Protein AF-A0A9W9YQR2-F1 (afdb_monomer)

Solvent-accessible surface area (backbone atoms only — not comparable to full-atom values): 11572 Å² total; per-residue (Å²): 140,77,84,84,78,76,82,78,82,70,85,79,50,71,67,60,54,53,52,49,52,53,52,60,71,68,64,46,78,92,77,47,90,50,87,86,40,72,70,59,41,52,56,50,52,54,50,51,50,52,52,50,53,54,49,52,51,52,50,50,49,60,61,50,70,75,56,60,84,61,55,58,57,53,54,47,54,55,42,44,52,63,40,62,43,63,46,98,87,68,42,33,62,83,66,57,85,49,74,68,51,48,53,51,41,52,70,36,54,50,41,55,57,55,53,46,60,55,46,100,80,79,42,70,51,51,86,86,54,54,44,20,41,93,77,75,44,73,64,81,87,73,92,81,90,83,87,88,52,56,30,57,81,52,45,89,69,60,77,91,45,49,87,78,56,86,68,33,73,46,83,90,41,91,87,43,47,48,82,72,78,89,126

Foldseek 3Di:
DDDPPDPPPDPDDPVNVVVVVVVVLPDAPVNDPCVPDPVVVVVRVVSVVVVVVVVVVVVVCVVVVVDDPCVVVVVVVLCCQLFVDAFPVRDGNVRDDDPVVVVSSCVPSVVCQQFPQADPVRHGDDPVQTRAGVSPRHDDDDDDDDDWDFDFPLDDDPPVCCVPRVTDGDPDDPVRTDPDDDD

InterPro domains:
  IPR046791 Polycystin domain [PF20519] (93-179)
  IPR051223 Polycystin [PTHR10877] (37-179)

Radius of gyration: 35.37 Å; Cα contacts (8 Å, |Δi|>4): 112; chains: 1; bounding box: 62×66×113 Å

Sequence (183 aa):
MSELQARKNVPVGCWTRFKRIIRGLWRTRQTEDTDSDPETHVKTTLRELLIYLVFITILCILTFGMTNSTMYYYTKVMRDLFVETTMENRNTFKDITTMKEFWMYTNGPLADGLYWEQYYNDKNVSDEDLGFIYFENKILGRPRIRQLRVKNDSCDVHDDFKTVIKECYAPYSPTAEDKDPLA

pLDDT: mean 85.2, std 13.65, range [36.66, 96.31]

Nearest PDB structures (foldseek):
  5z1w-assembly1_B  TM=9.562E-01  e=4.093E-10  Mus musculus
  7d7f-assembly1_C  TM=9.446E-01  e=2.222E-09  Mus musculus
  5t4d-assembly1_A  TM=9.398E-01  e=1.321E-09  Homo sapiens
  6t9o-assembly1_A  TM=9.352E-01  e=3.419E-08  Homo sapiens
  6du8-assembly1_A  TM=9.300E-01  e=9.073E-08  Homo sapiens

Structure (mmCIF, N/CA/C/O backbone):
data_AF-A0A9W9YQR2-F1
#
_entry.id   AF-A0A9W9YQR2-F1
#
loop_
_atom_site.group_PDB
_atom_site.id
_atom_site.type_symbol
_atom_site.label_atom_id
_atom_site.label_alt_id
_atom_site.label_comp_id
_atom_site.label_asym_id
_atom_site.label_entity_id
_atom_site.label_seq_id
_atom_site.pdbx_PDB_ins_code
_atom_site.Cartn_x
_atom_site.Cartn_y
_atom_site.Cartn_z
_atom_site.occupancy
_atom_site.B_iso_or_equiv
_atom_site.auth_seq_id
_atom_site.auth_comp_id
_atom_site.auth_asym_id
_atom_site.auth_atom_id
_atom_site.pdbx_PDB_model_num
ATOM 1 N N . MET A 1 1 ? 16.980 -37.502 -81.329 1.00 36.66 1 MET A N 1
ATOM 2 C CA . MET A 1 1 ? 17.507 -37.759 -79.969 1.00 36.66 1 MET A CA 1
ATOM 3 C C . MET A 1 1 ? 18.606 -36.743 -79.736 1.00 36.66 1 MET A C 1
ATOM 5 O O . MET A 1 1 ? 19.550 -36.760 -80.500 1.00 36.66 1 MET A O 1
ATOM 9 N N . SER A 1 2 ? 18.539 -35.778 -78.835 1.00 38.88 2 SER A N 1
ATOM 10 C CA . SER A 1 2 ? 17.669 -35.515 -77.689 1.00 38.88 2 SER A CA 1
ATOM 11 C C . SER A 1 2 ? 17.706 -34.003 -77.439 1.00 38.88 2 SER A C 1
ATOM 13 O O . SER A 1 2 ? 18.729 -33.361 -77.662 1.00 38.88 2 SER A O 1
ATOM 15 N N . GLU A 1 3 ? 16.575 -33.449 -77.022 1.00 40.78 3 GLU A N 1
ATOM 16 C CA . GLU A 1 3 ? 16.322 -32.023 -76.823 1.00 40.78 3 GLU A CA 1
ATOM 17 C C . GLU A 1 3 ? 17.319 -31.359 -75.852 1.00 40.78 3 GLU A C 1
ATOM 19 O O . GLU A 1 3 ? 17.442 -31.770 -74.699 1.00 40.78 3 GLU A O 1
ATOM 24 N N . LEU A 1 4 ? 17.981 -30.275 -76.280 1.00 48.69 4 LEU A N 1
ATOM 25 C CA . LEU A 1 4 ? 18.581 -29.304 -75.360 1.00 48.69 4 LEU A CA 1
ATOM 26 C C . LEU A 1 4 ? 17.454 -28.406 -74.829 1.00 48.69 4 LEU A C 1
ATOM 28 O O . LEU A 1 4 ? 17.100 -27.391 -75.429 1.00 48.69 4 LEU A O 1
ATOM 32 N N . GLN A 1 5 ? 16.854 -28.794 -73.705 1.00 42.88 5 GLN A N 1
ATOM 33 C CA . GLN A 1 5 ? 15.907 -27.943 -72.988 1.00 42.88 5 GLN A CA 1
ATOM 34 C C . GLN A 1 5 ? 16.634 -26.712 -72.430 1.00 42.88 5 GLN A C 1
ATOM 36 O O . GLN A 1 5 ? 17.350 -26.776 -71.429 1.00 42.88 5 GLN A O 1
ATOM 41 N N . ALA A 1 6 ? 16.425 -25.566 -73.077 1.00 45.00 6 ALA A N 1
ATOM 42 C CA . ALA A 1 6 ? 16.786 -24.262 -72.545 1.00 45.00 6 ALA A CA 1
ATOM 43 C C . ALA A 1 6 ? 16.074 -24.049 -71.198 1.00 45.00 6 ALA A C 1
ATOM 45 O O . ALA A 1 6 ? 14.845 -23.952 -71.134 1.00 45.00 6 ALA A O 1
ATOM 46 N N . ARG A 1 7 ? 16.838 -23.973 -70.100 1.00 46.84 7 ARG A N 1
ATOM 47 C CA . ARG A 1 7 ? 16.296 -23.609 -68.785 1.00 46.84 7 ARG A CA 1
ATOM 48 C C . ARG A 1 7 ? 15.748 -22.185 -68.851 1.00 46.84 7 ARG A C 1
ATOM 50 O O . ARG A 1 7 ? 16.492 -21.208 -68.852 1.00 46.84 7 ARG A O 1
ATOM 57 N N . LYS A 1 8 ? 14.423 -22.078 -68.903 1.00 41.84 8 LYS A N 1
ATOM 58 C CA . LYS A 1 8 ? 13.678 -20.823 -68.810 1.00 41.84 8 LYS A CA 1
ATOM 59 C C . LYS A 1 8 ? 13.933 -20.213 -67.425 1.00 41.84 8 LYS A C 1
ATOM 61 O O . LYS A 1 8 ? 13.456 -20.734 -66.419 1.00 41.84 8 LYS A O 1
ATOM 66 N N . ASN A 1 9 ? 14.695 -19.122 -67.362 1.00 60.31 9 ASN A N 1
ATOM 67 C CA . ASN A 1 9 ? 14.854 -18.336 -66.140 1.00 60.31 9 ASN A CA 1
ATOM 68 C C . ASN A 1 9 ? 13.538 -17.597 -65.858 1.00 60.31 9 ASN A C 1
ATOM 70 O O . ASN A 1 9 ? 13.276 -16.535 -66.417 1.00 60.31 9 ASN A O 1
ATOM 74 N N . VAL A 1 10 ? 12.678 -18.195 -65.032 1.00 61.22 10 VAL A N 1
ATOM 75 C CA . VAL A 1 10 ? 11.434 -17.567 -64.566 1.00 61.22 10 VAL 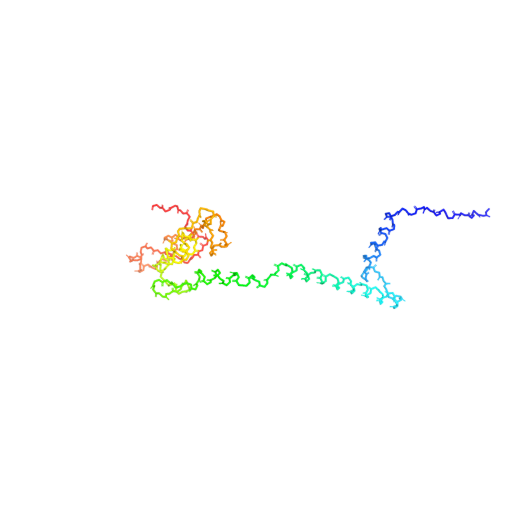A CA 1
ATOM 76 C C . VAL A 1 10 ? 11.800 -16.349 -63.705 1.00 61.22 10 VAL A C 1
ATOM 78 O O . VAL A 1 10 ? 12.635 -16.491 -62.806 1.00 61.22 10 VAL A O 1
ATOM 81 N N . PRO A 1 11 ? 11.212 -15.158 -63.937 1.00 58.38 11 PRO A N 1
ATOM 82 C CA . PRO A 1 11 ? 11.498 -13.986 -63.121 1.00 58.38 11 PRO A CA 1
ATOM 83 C C . PRO A 1 11 ? 11.049 -14.250 -61.680 1.00 58.38 11 PRO A C 1
ATOM 85 O O . PRO A 1 11 ? 9.862 -14.357 -61.374 1.00 58.38 11 PRO A O 1
ATOM 88 N N . VAL A 1 12 ? 12.018 -14.394 -60.779 1.00 61.38 12 VAL A N 1
ATOM 89 C CA . VAL A 1 12 ? 11.775 -14.556 -59.343 1.00 61.38 12 VAL A CA 1
ATOM 90 C C . VAL A 1 12 ? 11.223 -13.247 -58.784 1.00 61.38 12 VAL A C 1
ATOM 92 O O . VAL A 1 12 ? 11.951 -12.267 -58.639 1.00 61.38 12 VAL A O 1
ATOM 95 N N . GLY A 1 13 ? 9.925 -13.226 -58.472 1.00 69.31 13 GLY A N 1
ATOM 96 C CA . GLY A 1 13 ? 9.262 -12.065 -57.876 1.00 69.31 13 GLY A CA 1
ATOM 97 C C . GLY A 1 13 ? 9.892 -11.659 -56.539 1.00 69.31 13 GLY A C 1
ATOM 98 O O . GLY A 1 13 ? 10.367 -12.512 -55.784 1.00 69.31 13 GLY A O 1
ATOM 99 N N . CYS A 1 14 ? 9.866 -10.362 -56.218 1.00 73.12 14 CYS A N 1
ATOM 100 C CA . CYS A 1 14 ? 10.477 -9.764 -55.019 1.00 73.12 14 CYS A CA 1
ATOM 101 C C . CYS A 1 14 ? 10.140 -10.520 -53.712 1.00 73.12 14 CYS A C 1
ATOM 103 O O . CYS A 1 14 ? 11.013 -10.777 -52.882 1.00 73.12 14 CYS A O 1
ATOM 105 N N . TRP A 1 15 ? 8.902 -11.014 -53.592 1.00 71.81 15 TRP A N 1
ATOM 106 C CA . TRP A 1 15 ? 8.437 -11.818 -52.456 1.00 71.81 15 TRP A CA 1
ATOM 107 C C . TRP A 1 15 ? 9.228 -13.127 -52.273 1.00 71.81 15 TRP A C 1
ATOM 109 O O . TRP A 1 15 ? 9.528 -13.540 -51.152 1.00 71.81 15 TRP A O 1
ATOM 119 N N . THR A 1 16 ? 9.616 -13.789 -53.365 1.00 73.75 16 THR A N 1
ATOM 120 C CA . THR A 1 16 ? 10.402 -15.033 -53.301 1.00 73.75 16 THR A CA 1
ATOM 121 C C . THR A 1 16 ? 11.844 -14.786 -52.853 1.00 73.75 16 THR A C 1
ATOM 123 O O . THR A 1 16 ? 12.395 -15.608 -52.118 1.00 73.75 16 THR A O 1
ATOM 126 N N . ARG A 1 17 ? 12.430 -13.627 -53.196 1.00 68.94 17 ARG A N 1
ATOM 127 C CA . ARG A 1 17 ? 13.729 -13.180 -52.659 1.00 68.94 17 ARG A CA 1
ATOM 128 C C . ARG A 1 17 ? 13.643 -12.886 -51.164 1.00 68.94 17 ARG A C 1
ATOM 130 O O . ARG A 1 17 ? 14.459 -13.403 -50.409 1.00 68.94 17 ARG A O 1
ATOM 137 N N . PHE A 1 18 ? 12.627 -12.145 -50.729 1.00 71.88 18 PHE A N 1
ATOM 138 C CA . PHE A 1 18 ? 12.422 -11.829 -49.314 1.00 71.88 18 PHE A CA 1
ATOM 139 C C . PHE A 1 18 ? 12.205 -13.092 -48.459 1.00 71.88 18 PHE A C 1
ATOM 141 O O . PHE A 1 18 ? 12.865 -13.274 -47.438 1.00 71.88 18 PHE A O 1
ATOM 148 N N . LYS A 1 19 ? 11.383 -14.043 -48.932 1.00 72.75 19 LYS A N 1
ATOM 149 C CA . LYS A 1 19 ? 11.203 -15.352 -48.274 1.00 72.75 19 LYS A CA 1
ATOM 150 C C . LYS A 1 19 ? 12.497 -16.168 -48.201 1.00 72.75 19 LYS A C 1
ATOM 152 O O . LYS A 1 19 ? 12.712 -16.845 -47.201 1.00 72.75 19 LYS A O 1
ATOM 157 N N . ARG A 1 20 ? 13.359 -16.122 -49.226 1.00 68.50 20 ARG A N 1
ATOM 158 C CA . ARG A 1 20 ? 14.675 -16.791 -49.190 1.00 68.50 20 ARG A CA 1
ATOM 159 C C . ARG A 1 20 ? 15.622 -16.150 -48.179 1.00 68.50 20 ARG A C 1
ATOM 161 O O . ARG A 1 20 ? 16.325 -16.884 -47.498 1.00 68.50 20 ARG A O 1
ATOM 168 N N . ILE A 1 21 ? 15.606 -14.825 -48.045 1.00 69.25 21 ILE A N 1
ATOM 169 C CA . ILE A 1 21 ? 16.423 -14.105 -47.057 1.00 69.25 21 ILE A CA 1
ATOM 170 C C . ILE A 1 21 ? 15.975 -14.458 -45.635 1.00 69.25 21 ILE A C 1
ATOM 172 O O . ILE A 1 21 ? 16.810 -14.836 -44.820 1.00 69.25 21 ILE A O 1
ATOM 176 N N . ILE A 1 22 ? 14.666 -14.434 -45.358 1.00 69.06 22 ILE A N 1
ATOM 177 C CA . ILE A 1 22 ? 14.117 -14.821 -44.047 1.00 69.06 22 ILE A CA 1
ATOM 178 C C . ILE A 1 22 ? 14.418 -16.287 -43.734 1.00 69.06 22 ILE A C 1
ATOM 180 O O . ILE A 1 22 ? 14.868 -16.596 -42.637 1.00 69.06 22 ILE A O 1
ATOM 184 N N . ARG A 1 23 ? 14.226 -17.192 -44.702 1.00 67.50 23 ARG A N 1
ATOM 185 C CA . ARG A 1 23 ? 14.513 -18.623 -44.520 1.00 67.50 23 ARG A CA 1
ATOM 186 C C . ARG A 1 23 ? 16.003 -18.889 -44.308 1.00 67.50 23 ARG A C 1
ATOM 188 O O . ARG A 1 23 ? 16.354 -19.747 -43.513 1.00 67.50 23 ARG A O 1
ATOM 195 N N . GLY A 1 24 ? 16.869 -18.137 -44.987 1.00 65.38 24 GLY A N 1
ATOM 196 C CA . GLY A 1 24 ? 18.308 -18.171 -44.757 1.00 65.38 24 GLY A CA 1
ATOM 197 C C . GLY A 1 24 ? 18.685 -17.621 -43.383 1.00 65.38 24 GLY A C 1
ATOM 198 O O . GLY A 1 24 ? 19.609 -18.144 -42.780 1.00 65.38 24 GLY A O 1
ATOM 199 N N . LEU A 1 25 ? 17.985 -16.596 -42.883 1.00 66.19 25 LEU A N 1
ATOM 200 C CA . LEU A 1 25 ? 18.161 -15.990 -41.551 1.00 66.19 25 LEU A CA 1
ATOM 201 C C . LEU A 1 25 ? 17.673 -16.860 -40.397 1.00 66.19 25 LEU A C 1
ATOM 203 O O . LEU A 1 25 ? 18.247 -16.789 -39.320 1.00 66.19 25 LEU A O 1
ATOM 207 N N . TRP A 1 26 ? 16.696 -17.722 -40.654 1.00 66.19 26 TRP A N 1
ATOM 208 C CA . TRP A 1 26 ? 16.156 -18.695 -39.704 1.00 66.19 26 TRP A CA 1
ATOM 209 C C . TRP A 1 26 ? 16.828 -20.077 -39.757 1.00 66.19 26 TRP A C 1
ATOM 211 O O . TRP A 1 26 ? 16.366 -21.007 -39.102 1.00 66.19 26 TRP A O 1
ATOM 221 N N . ARG A 1 27 ? 17.898 -20.242 -40.545 1.00 66.81 27 ARG A N 1
ATOM 222 C CA . ARG A 1 27 ? 18.635 -21.507 -40.642 1.00 66.81 27 ARG A CA 1
ATOM 223 C C . ARG A 1 27 ? 19.611 -21.609 -39.468 1.00 66.81 27 ARG A C 1
ATOM 225 O O . ARG A 1 27 ? 20.580 -20.855 -39.424 1.00 66.81 27 ARG A O 1
ATOM 232 N N . THR A 1 28 ? 19.312 -22.490 -38.517 1.00 66.75 28 THR A N 1
ATOM 233 C CA . THR A 1 28 ? 20.117 -22.719 -37.308 1.00 66.75 28 THR A CA 1
ATOM 234 C C . THR A 1 28 ? 21.014 -23.946 -37.453 1.00 66.75 28 THR A C 1
ATOM 236 O O . THR A 1 28 ? 20.725 -24.836 -38.257 1.00 66.75 28 THR A O 1
ATOM 239 N N . ARG A 1 29 ? 22.053 -24.047 -36.618 1.00 65.19 29 ARG A N 1
ATOM 240 C CA . ARG A 1 29 ? 22.944 -25.212 -36.488 1.00 65.19 29 ARG A CA 1
ATOM 241 C C . ARG A 1 29 ? 22.176 -26.512 -36.224 1.00 65.19 29 ARG A C 1
ATOM 243 O O . ARG A 1 29 ? 22.613 -27.572 -36.634 1.00 65.19 29 ARG A O 1
ATOM 250 N N . GLN A 1 30 ? 21.019 -26.440 -35.559 1.00 64.50 30 GLN A N 1
ATOM 251 C CA . GLN A 1 30 ? 20.162 -27.606 -35.286 1.00 64.50 30 GLN A CA 1
ATOM 252 C C . GLN A 1 30 ? 19.348 -28.078 -36.504 1.00 64.50 30 GLN A C 1
ATOM 254 O O . GLN A 1 30 ? 18.752 -29.149 -36.455 1.00 64.50 30 GLN A O 1
ATOM 259 N N . THR A 1 31 ? 19.294 -27.285 -37.578 1.00 65.00 31 THR A N 1
ATOM 260 C CA . THR A 1 31 ? 18.500 -27.579 -38.784 1.00 65.00 31 THR A CA 1
ATOM 261 C C . THR A 1 31 ? 19.379 -28.011 -39.971 1.00 65.00 31 THR A C 1
ATOM 263 O O . THR A 1 31 ? 18.851 -28.363 -41.025 1.00 65.00 31 THR A O 1
ATOM 266 N N . GLU A 1 32 ? 20.711 -27.966 -39.850 1.00 62.19 32 GLU A N 1
ATOM 267 C CA . GLU A 1 32 ? 21.655 -28.272 -40.934 1.00 62.19 32 GLU A CA 1
ATOM 268 C C . GLU A 1 32 ? 22.846 -29.101 -40.420 1.00 62.19 32 GLU A C 1
ATOM 270 O O . GLU A 1 32 ? 23.526 -28.690 -39.483 1.00 62.19 32 GLU A O 1
ATOM 275 N N . ASP A 1 33 ? 23.108 -30.253 -41.052 1.00 60.94 33 ASP A N 1
ATOM 276 C CA . ASP A 1 33 ? 24.266 -31.114 -40.773 1.00 60.94 33 ASP A CA 1
ATOM 277 C C . ASP A 1 33 ? 25.562 -30.425 -41.237 1.00 60.94 33 ASP A C 1
ATOM 279 O O . ASP A 1 33 ? 26.049 -30.627 -42.346 1.00 60.94 33 ASP A O 1
ATOM 283 N N . THR A 1 34 ? 26.124 -29.560 -40.393 1.00 62.66 34 THR A N 1
ATOM 284 C CA . THR A 1 34 ? 27.377 -28.821 -40.660 1.00 62.66 34 THR A CA 1
ATOM 285 C C . THR A 1 34 ? 28.664 -29.638 -40.459 1.00 62.66 34 THR A C 1
ATOM 287 O O . THR A 1 34 ? 29.744 -29.056 -40.404 1.00 62.66 34 THR A O 1
ATOM 290 N N . ASP A 1 35 ? 28.579 -30.965 -40.343 1.00 62.16 35 ASP A N 1
ATOM 291 C CA . ASP A 1 35 ? 29.717 -31.836 -39.992 1.00 62.16 35 ASP A CA 1
ATOM 292 C C . ASP A 1 35 ? 30.731 -32.018 -41.145 1.00 62.16 35 ASP A C 1
ATOM 294 O O . ASP A 1 35 ? 31.853 -32.468 -40.932 1.00 62.16 35 ASP A O 1
ATOM 298 N N . SER A 1 36 ? 30.368 -31.629 -42.376 1.00 67.12 36 SER A N 1
ATOM 299 C CA . SER A 1 36 ? 31.224 -31.778 -43.562 1.00 67.12 36 SER A CA 1
ATOM 300 C C . SER A 1 36 ? 32.248 -30.654 -43.759 1.00 67.12 36 SER A C 1
ATOM 302 O O . SER A 1 36 ? 33.302 -30.915 -44.332 1.00 67.12 36 SER A O 1
ATOM 304 N N . ASP A 1 37 ? 31.969 -29.424 -43.295 1.00 76.88 37 ASP A N 1
ATOM 305 C CA . ASP A 1 37 ? 32.772 -28.232 -43.616 1.00 76.88 37 ASP A CA 1
ATOM 306 C C . ASP A 1 37 ? 32.983 -27.300 -42.398 1.00 76.88 37 ASP A C 1
ATOM 308 O O . ASP A 1 37 ? 32.048 -26.605 -41.971 1.00 76.88 37 ASP A O 1
ATOM 312 N N . PRO A 1 38 ? 34.219 -27.175 -41.868 1.00 79.12 38 PRO A N 1
ATOM 313 C CA . PRO A 1 38 ? 34.500 -26.372 -40.673 1.00 79.12 38 PRO A CA 1
ATOM 314 C C . PRO A 1 38 ? 34.222 -24.874 -40.876 1.00 79.12 38 PRO A C 1
ATOM 316 O O . PRO A 1 38 ? 33.798 -24.183 -39.948 1.00 79.12 38 PRO A O 1
ATOM 319 N N . GLU A 1 39 ? 34.395 -24.356 -42.095 1.00 80.25 39 GLU A N 1
ATOM 320 C CA . GLU A 1 39 ? 34.099 -22.954 -42.406 1.00 80.25 39 GLU A CA 1
ATOM 321 C C . GLU A 1 39 ? 32.605 -22.620 -42.286 1.00 80.25 39 GLU A C 1
ATOM 323 O O . GLU A 1 39 ? 32.239 -21.531 -41.829 1.00 80.25 39 GLU A O 1
ATOM 328 N N . THR A 1 40 ? 31.734 -23.548 -42.685 1.00 76.19 40 THR A N 1
ATOM 329 C CA . THR A 1 40 ? 30.275 -23.377 -42.639 1.00 76.19 40 THR A CA 1
ATOM 330 C C . THR A 1 40 ? 29.774 -23.430 -41.197 1.00 76.19 40 THR A C 1
ATOM 332 O O . THR A 1 40 ? 28.914 -22.630 -40.810 1.00 76.19 40 THR A O 1
ATOM 335 N N . HIS A 1 41 ? 30.374 -24.292 -40.371 1.00 78.94 41 HIS A N 1
ATOM 336 C CA . HIS A 1 41 ? 30.101 -24.366 -38.937 1.00 78.94 41 HIS A CA 1
ATOM 337 C C . HIS A 1 41 ? 30.464 -23.055 -38.211 1.00 78.94 41 HIS A C 1
ATOM 339 O O . HIS A 1 41 ? 29.648 -22.508 -37.459 1.00 78.94 41 HIS A O 1
ATOM 345 N N . VAL A 1 42 ? 31.653 -22.494 -38.478 1.00 83.44 42 VAL A N 1
ATOM 346 C CA . VAL A 1 42 ? 32.107 -21.231 -37.860 1.00 83.44 42 VAL A CA 1
ATOM 347 C C . VAL A 1 42 ? 31.224 -20.049 -38.277 1.00 83.44 42 VAL A C 1
ATOM 349 O O . VAL A 1 42 ? 30.788 -19.278 -37.420 1.00 83.44 42 VAL A O 1
ATOM 352 N N . LYS A 1 43 ? 30.894 -19.919 -39.571 1.00 80.62 43 LYS A N 1
ATOM 353 C CA . LYS A 1 43 ? 30.032 -18.832 -40.081 1.00 80.62 43 LYS A CA 1
ATOM 354 C C . LYS A 1 43 ? 28.614 -18.888 -39.498 1.00 80.62 43 LYS A C 1
ATOM 356 O O . LYS A 1 43 ? 28.053 -17.842 -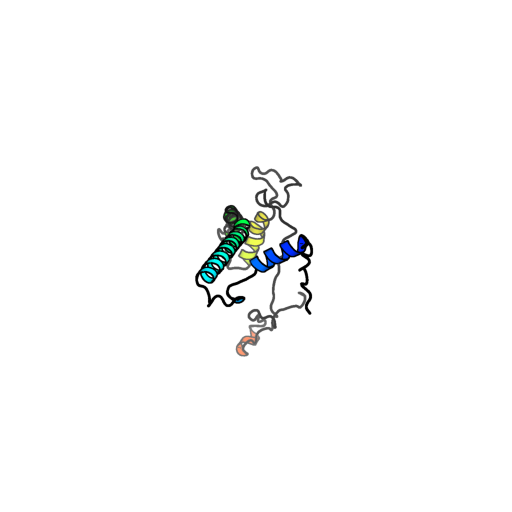39.170 1.00 80.62 43 LYS A O 1
ATOM 361 N N . THR A 1 44 ? 28.048 -20.085 -39.337 1.00 79.75 44 THR A N 1
ATOM 362 C CA . THR A 1 44 ? 26.703 -20.276 -38.762 1.00 79.75 44 THR A CA 1
ATOM 363 C C . THR A 1 44 ? 26.685 -19.954 -37.269 1.00 79.75 44 THR A C 1
ATOM 365 O O . THR A 1 44 ? 25.841 -19.178 -36.827 1.00 79.75 44 THR A O 1
ATOM 368 N N . THR A 1 45 ? 27.673 -20.440 -36.512 1.00 82.50 45 THR A N 1
ATOM 369 C CA . THR A 1 45 ? 27.789 -20.174 -35.066 1.00 82.50 45 THR A CA 1
ATOM 370 C C . THR A 1 45 ? 28.000 -18.684 -34.772 1.00 82.50 45 THR A C 1
ATOM 372 O O . THR A 1 45 ? 27.368 -18.128 -33.875 1.00 82.50 45 THR A O 1
ATOM 375 N N . LEU A 1 46 ? 28.836 -17.995 -35.561 1.00 84.31 46 LEU A N 1
ATOM 376 C CA . LEU A 1 46 ? 29.068 -16.552 -35.412 1.00 84.31 46 LEU A CA 1
ATOM 377 C C . LEU A 1 46 ? 27.802 -15.734 -35.707 1.00 84.31 46 LEU A C 1
ATOM 379 O O . LEU A 1 46 ? 27.520 -14.748 -35.027 1.00 84.31 46 LEU A O 1
ATOM 383 N N . ARG A 1 47 ? 27.002 -16.159 -36.688 1.00 82.00 47 ARG A N 1
ATOM 384 C CA . ARG A 1 47 ? 25.713 -15.532 -36.995 1.00 82.00 47 ARG A CA 1
ATOM 385 C C . ARG A 1 47 ? 24.689 -15.733 -35.879 1.00 82.00 47 ARG A C 1
ATOM 387 O O . ARG A 1 47 ? 23.997 -14.780 -35.530 1.00 82.00 47 ARG A O 1
ATOM 394 N N . GLU A 1 48 ? 24.589 -16.941 -35.330 1.00 84.56 48 GLU A N 1
ATOM 395 C CA . GLU A 1 48 ? 23.715 -17.225 -34.186 1.00 84.56 48 GLU A CA 1
ATOM 396 C C . GLU A 1 48 ? 24.116 -16.387 -32.970 1.00 84.56 48 GLU A C 1
ATOM 398 O O . GLU A 1 48 ? 23.255 -15.755 -32.361 1.00 84.56 48 GLU A O 1
ATOM 403 N N . LEU A 1 49 ? 25.417 -16.282 -32.676 1.00 88.19 49 LEU A N 1
ATOM 404 C CA . LEU A 1 49 ? 25.933 -15.431 -31.602 1.00 88.19 49 LEU A CA 1
ATOM 405 C C . LEU A 1 49 ? 25.496 -13.967 -31.769 1.00 88.19 49 LEU A C 1
ATOM 407 O O . LEU A 1 49 ? 25.038 -13.359 -30.806 1.00 88.19 49 LEU A O 1
ATOM 411 N N . LEU A 1 50 ? 25.577 -13.405 -32.980 1.00 90.31 50 LEU A N 1
ATOM 412 C CA . LEU A 1 50 ? 25.117 -12.036 -33.245 1.00 90.31 50 LEU A CA 1
ATOM 413 C C . LEU A 1 50 ? 23.611 -11.867 -33.002 1.00 90.31 50 LEU A C 1
ATOM 415 O O . LEU A 1 50 ? 23.198 -10.863 -32.425 1.00 90.31 50 LEU A O 1
ATOM 419 N N . ILE A 1 51 ? 22.791 -12.844 -33.399 1.00 88.88 51 ILE A N 1
ATOM 420 C CA . ILE A 1 51 ? 21.342 -12.820 -33.145 1.00 88.88 51 ILE A CA 1
ATOM 421 C C . ILE A 1 51 ? 21.064 -12.888 -31.638 1.00 88.88 51 ILE A C 1
ATOM 423 O O . ILE A 1 51 ? 20.235 -12.124 -31.147 1.00 88.88 51 ILE A O 1
ATOM 427 N N . TYR A 1 52 ? 21.781 -13.732 -30.890 1.00 91.56 52 TYR A N 1
ATOM 428 C CA . TYR A 1 52 ? 21.666 -13.794 -29.429 1.00 91.56 52 TYR A CA 1
ATOM 429 C C . TYR A 1 52 ? 22.103 -12.496 -28.748 1.00 91.56 52 TYR A C 1
ATOM 431 O O . TYR A 1 52 ? 21.429 -12.046 -27.825 1.00 91.56 52 TYR A O 1
ATOM 439 N N . LEU A 1 53 ? 23.177 -11.853 -29.212 1.00 94.69 53 LEU A N 1
ATOM 440 C CA . LEU A 1 53 ? 23.608 -10.556 -28.686 1.00 94.69 53 LEU A CA 1
ATOM 441 C C . LEU A 1 53 ? 22.544 -9.478 -28.917 1.00 94.69 53 LEU A C 1
ATOM 443 O O . LEU A 1 53 ? 22.204 -8.756 -27.985 1.00 94.69 53 LEU A O 1
ATOM 447 N N . VAL A 1 54 ? 21.970 -9.406 -30.122 1.00 95.25 54 VAL A N 1
ATOM 448 C CA . VAL A 1 54 ? 20.863 -8.481 -30.429 1.00 95.25 54 VAL A CA 1
ATOM 449 C C . VAL A 1 54 ? 19.620 -8.800 -29.594 1.00 95.25 54 VAL A C 1
ATOM 451 O O . VAL A 1 54 ? 18.935 -7.900 -29.120 1.00 95.25 54 VAL A O 1
ATOM 454 N N . PHE A 1 55 ? 19.322 -10.078 -29.374 1.00 95.25 55 PHE A N 1
ATOM 455 C CA . PHE A 1 55 ? 18.202 -10.483 -28.532 1.00 95.25 55 PHE A CA 1
ATOM 456 C C . PHE A 1 55 ? 18.397 -10.055 -27.071 1.00 95.25 55 PHE A C 1
ATOM 458 O O . PHE A 1 55 ? 17.483 -9.488 -26.474 1.00 95.25 55 PHE A O 1
ATOM 465 N N . ILE A 1 56 ? 19.592 -10.262 -26.510 1.00 96.12 56 ILE A N 1
ATOM 466 C CA . ILE A 1 56 ? 19.921 -9.835 -25.145 1.00 96.12 56 ILE A CA 1
ATOM 467 C C . ILE A 1 56 ? 19.848 -8.312 -25.026 1.00 96.12 56 ILE A C 1
ATOM 469 O O . ILE A 1 56 ? 19.275 -7.823 -24.058 1.00 96.12 56 ILE A O 1
ATOM 473 N N . THR A 1 57 ? 20.357 -7.545 -25.996 1.00 96.19 57 THR A N 1
ATOM 474 C CA . THR A 1 57 ? 20.268 -6.076 -25.931 1.00 96.19 57 THR A CA 1
ATOM 475 C C . THR A 1 57 ? 18.827 -5.585 -25.996 1.00 96.19 57 THR A C 1
ATOM 477 O O . THR A 1 57 ? 18.468 -4.693 -25.230 1.00 96.19 57 THR A O 1
ATOM 480 N N . ILE A 1 58 ? 17.976 -6.187 -26.834 1.00 96.31 58 ILE A N 1
ATOM 481 C CA . ILE A 1 58 ? 16.539 -5.876 -26.868 1.00 96.31 58 ILE A CA 1
ATOM 482 C C . ILE A 1 58 ? 15.891 -6.197 -25.519 1.00 96.31 58 ILE A C 1
ATOM 484 O O . ILE A 1 58 ? 15.164 -5.361 -24.988 1.00 96.31 58 ILE A O 1
ATOM 488 N N . LEU A 1 59 ? 16.177 -7.366 -24.936 1.00 95.38 59 LEU A N 1
ATOM 489 C CA . LEU A 1 59 ? 15.669 -7.718 -23.610 1.00 95.38 59 LEU A CA 1
ATOM 490 C C . LEU A 1 59 ? 16.128 -6.719 -22.546 1.00 95.38 59 LEU A C 1
ATOM 492 O O . LEU A 1 59 ? 15.295 -6.257 -21.774 1.00 95.38 59 LEU A O 1
ATOM 496 N N . CYS A 1 60 ? 17.406 -6.336 -22.537 1.00 94.88 60 CYS A N 1
ATOM 497 C CA . CYS A 1 60 ? 17.935 -5.317 -21.633 1.00 94.88 60 CYS A CA 1
ATOM 498 C C . CYS A 1 60 ? 17.219 -3.972 -21.809 1.00 94.88 60 CYS A C 1
ATOM 500 O O 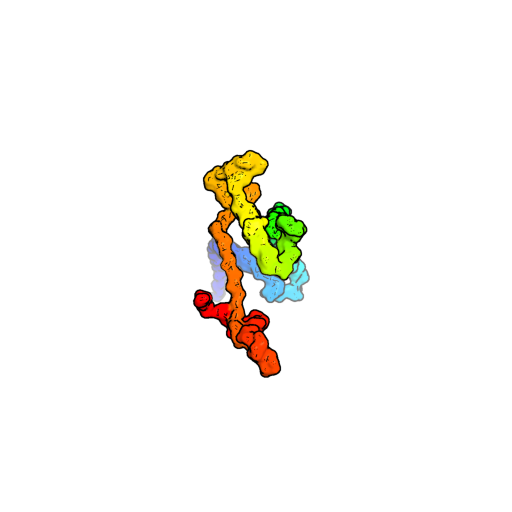. CYS A 1 60 ? 16.869 -3.337 -20.822 1.00 94.88 60 CYS A O 1
ATOM 502 N N . ILE A 1 61 ? 16.972 -3.529 -23.044 1.00 95.38 61 ILE A N 1
ATOM 503 C CA . ILE A 1 61 ? 16.255 -2.272 -23.300 1.00 95.38 61 ILE A CA 1
ATOM 504 C C . ILE A 1 61 ? 14.812 -2.359 -22.792 1.00 95.38 61 ILE A C 1
ATOM 506 O O . ILE A 1 61 ? 14.327 -1.407 -22.190 1.00 95.38 61 ILE A O 1
ATOM 510 N N . LEU A 1 62 ? 14.128 -3.487 -22.997 1.00 94.81 62 LEU A N 1
ATOM 511 C CA . LEU A 1 62 ? 12.751 -3.669 -22.533 1.00 94.81 62 LEU A CA 1
ATOM 512 C C . LEU A 1 62 ? 12.657 -3.723 -21.004 1.00 94.81 62 LEU A C 1
ATOM 514 O O . LEU A 1 62 ? 11.752 -3.119 -20.431 1.00 94.81 62 LEU A O 1
ATOM 518 N N . THR A 1 63 ? 13.580 -4.417 -20.336 1.00 92.94 63 THR A N 1
ATOM 519 C CA . THR A 1 63 ? 13.578 -4.512 -18.87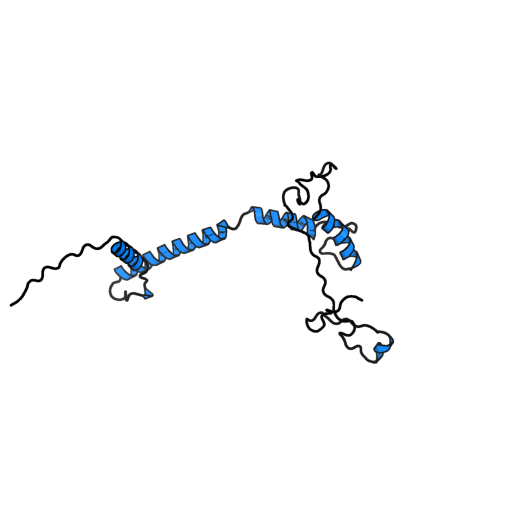1 1.00 92.94 63 THR A CA 1
ATOM 520 C C . THR A 1 63 ? 13.993 -3.197 -18.223 1.00 92.94 63 THR A C 1
ATOM 522 O O . THR A 1 63 ? 13.287 -2.720 -17.337 1.00 92.94 63 THR A O 1
ATOM 525 N N . PHE A 1 64 ? 15.081 -2.570 -18.682 1.00 91.75 64 PHE A N 1
ATOM 526 C CA . PHE A 1 64 ? 15.560 -1.310 -18.111 1.00 91.75 64 PHE A CA 1
ATOM 527 C C . PHE A 1 64 ? 14.734 -0.095 -18.540 1.00 91.75 64 PHE A C 1
ATOM 529 O O . PHE A 1 64 ? 14.619 0.850 -17.768 1.00 91.75 64 PHE A O 1
ATOM 536 N N . GLY A 1 65 ? 14.114 -0.112 -19.722 1.00 91.19 65 GLY A N 1
ATOM 537 C CA . GLY A 1 65 ? 13.266 0.985 -20.202 1.00 91.19 65 GLY A CA 1
ATOM 538 C C . GLY A 1 65 ? 12.001 1.190 -19.365 1.00 91.19 65 GLY A C 1
ATOM 539 O O . GLY A 1 65 ? 11.490 2.302 -19.286 1.00 91.19 65 GLY A O 1
ATOM 540 N N . MET A 1 66 ? 11.523 0.136 -18.700 1.00 88.12 66 MET A N 1
ATOM 541 C CA . MET A 1 66 ? 10.377 0.195 -17.786 1.00 88.12 66 MET A CA 1
ATOM 542 C C . MET A 1 66 ? 10.760 0.672 -16.375 1.00 88.12 66 MET A C 1
ATOM 544 O O . MET A 1 66 ? 9.886 1.041 -15.591 1.00 88.12 66 MET A O 1
ATOM 548 N N . THR A 1 67 ? 12.048 0.657 -16.023 1.00 90.19 67 THR A N 1
ATOM 549 C CA . THR A 1 67 ? 12.535 1.016 -14.686 1.00 90.19 67 THR A CA 1
ATOM 550 C C . THR A 1 67 ? 13.146 2.412 -14.687 1.00 90.19 67 THR A C 1
ATOM 552 O O . THR A 1 67 ? 14.044 2.697 -15.471 1.00 90.19 67 THR A O 1
ATOM 555 N N . ASN A 1 68 ? 12.708 3.275 -13.772 1.00 89.19 68 ASN A N 1
ATOM 556 C CA . ASN A 1 68 ? 13.285 4.606 -13.580 1.00 89.19 68 ASN A CA 1
ATOM 557 C C . ASN A 1 68 ? 13.941 4.702 -12.194 1.00 89.19 68 ASN A C 1
ATOM 559 O O . ASN A 1 68 ? 13.436 4.131 -11.226 1.00 89.19 68 ASN A O 1
ATOM 563 N N . SER A 1 69 ? 15.033 5.457 -12.071 1.00 88.81 69 SER A N 1
ATOM 564 C CA . SER A 1 69 ? 15.725 5.697 -10.797 1.00 88.81 69 SER A CA 1
ATOM 565 C C . SER A 1 69 ? 14.857 6.446 -9.776 1.00 88.81 69 SER A C 1
ATOM 567 O O . SER A 1 69 ? 15.025 6.264 -8.571 1.00 88.81 69 SER A O 1
ATOM 569 N N . THR A 1 70 ? 13.884 7.241 -10.231 1.00 91.12 70 THR A N 1
ATOM 570 C CA . THR A 1 70 ? 12.951 7.982 -9.363 1.00 91.12 70 THR A CA 1
ATOM 571 C C . THR A 1 70 ? 11.902 7.094 -8.690 1.00 91.12 70 THR A C 1
ATOM 573 O O . THR A 1 70 ? 11.338 7.485 -7.667 1.00 91.12 70 THR A O 1
ATOM 576 N N . MET A 1 71 ? 11.671 5.879 -9.201 1.00 92.06 71 MET A N 1
ATOM 577 C CA . MET A 1 71 ? 10.660 4.956 -8.672 1.00 92.06 71 MET A CA 1
ATOM 578 C C . MET A 1 71 ? 10.943 4.570 -7.213 1.00 92.06 71 MET A C 1
ATOM 580 O O . MET A 1 71 ? 10.019 4.472 -6.408 1.00 92.06 71 MET A O 1
ATOM 584 N N . TYR A 1 72 ? 12.220 4.429 -6.843 1.00 94.50 72 TYR A N 1
ATOM 585 C CA . TYR A 1 72 ? 12.611 4.176 -5.456 1.00 94.50 72 TYR A CA 1
ATOM 586 C C . TYR A 1 72 ? 12.160 5.311 -4.528 1.00 94.50 72 TYR A C 1
ATOM 588 O O . TYR A 1 72 ? 11.491 5.060 -3.527 1.00 94.50 72 TYR A O 1
ATOM 596 N N . TYR A 1 73 ? 12.462 6.562 -4.886 1.00 95.25 73 TYR A N 1
ATOM 597 C CA . TYR A 1 73 ? 12.096 7.727 -4.080 1.00 95.25 73 TYR A CA 1
ATOM 598 C C . TYR A 1 73 ? 10.584 7.885 -3.958 1.00 95.25 73 TYR A C 1
ATOM 600 O O . TYR A 1 73 ? 10.098 8.176 -2.869 1.00 95.25 73 TYR A O 1
ATOM 608 N N . TYR A 1 74 ? 9.844 7.604 -5.032 1.00 94.00 74 TYR A N 1
ATOM 609 C CA . TYR A 1 74 ? 8.386 7.599 -5.002 1.00 94.00 74 TYR A CA 1
ATOM 610 C C . TYR A 1 74 ? 7.836 6.618 -3.955 1.00 94.00 74 TYR A C 1
ATOM 612 O O . TYR A 1 74 ? 7.067 7.001 -3.074 1.00 94.00 74 TYR A O 1
ATOM 620 N N . THR A 1 75 ? 8.289 5.359 -3.989 1.00 95.06 75 THR A N 1
ATOM 621 C CA . THR A 1 75 ? 7.859 4.352 -3.002 1.00 95.06 75 THR A CA 1
ATOM 622 C C . THR A 1 75 ? 8.312 4.688 -1.584 1.00 95.06 75 THR A C 1
ATOM 624 O O . THR A 1 75 ? 7.578 4.422 -0.634 1.00 95.06 75 THR A O 1
ATOM 627 N N . LYS A 1 76 ? 9.490 5.306 -1.431 1.00 96.25 76 LYS A N 1
ATOM 628 C CA . LYS A 1 76 ? 10.011 5.742 -0.137 1.00 96.25 76 LYS A CA 1
ATOM 629 C C . LYS A 1 76 ? 9.135 6.830 0.478 1.00 96.25 76 LYS A C 1
ATOM 631 O O . LYS A 1 76 ? 8.714 6.668 1.611 1.00 96.25 76 LYS A O 1
ATOM 636 N N . VAL A 1 77 ? 8.815 7.886 -0.266 1.00 95.31 77 VAL A N 1
ATOM 637 C CA . VAL A 1 77 ? 7.978 8.991 0.230 1.00 95.31 77 VAL A CA 1
ATOM 638 C C . VAL A 1 77 ? 6.584 8.492 0.625 1.00 95.31 77 VAL A C 1
ATOM 640 O O . VAL A 1 77 ? 6.085 8.841 1.690 1.00 95.31 77 VAL A O 1
ATOM 643 N N . MET A 1 78 ? 5.986 7.601 -0.172 1.00 94.88 78 MET A N 1
ATOM 644 C CA . MET A 1 78 ? 4.690 6.992 0.162 1.00 94.88 78 MET A CA 1
ATOM 645 C C . MET A 1 78 ? 4.764 6.091 1.400 1.00 94.88 78 MET A C 1
ATOM 647 O O . MET A 1 78 ? 3.855 6.090 2.229 1.00 94.88 78 MET A O 1
ATOM 651 N N . ARG A 1 79 ? 5.851 5.331 1.557 1.00 96.00 79 ARG A N 1
ATOM 652 C CA . ARG A 1 79 ? 6.090 4.529 2.759 1.00 96.00 79 ARG A CA 1
ATOM 653 C C . ARG A 1 79 ? 6.268 5.417 3.985 1.00 96.00 79 ARG A C 1
ATOM 655 O O . ARG A 1 79 ? 5.671 5.124 5.014 1.00 96.00 79 ARG A O 1
ATOM 662 N N . ASP A 1 80 ? 7.078 6.460 3.883 1.00 96.06 80 ASP A N 1
ATOM 663 C CA . ASP A 1 80 ? 7.365 7.356 4.999 1.00 96.06 80 ASP A CA 1
ATOM 664 C C . ASP A 1 80 ? 6.063 8.026 5.479 1.00 96.06 80 ASP A C 1
ATOM 666 O O . ASP A 1 80 ? 5.799 8.031 6.680 1.00 96.06 80 ASP A O 1
ATOM 670 N N . LEU A 1 81 ? 5.187 8.442 4.551 1.00 95.06 81 LEU A N 1
ATOM 671 C CA . LEU A 1 81 ? 3.876 9.029 4.854 1.00 95.06 81 LEU A CA 1
ATOM 672 C C . LEU A 1 81 ? 2.945 8.090 5.637 1.00 95.06 81 LEU A C 1
ATOM 674 O O . LEU A 1 81 ? 2.360 8.507 6.632 1.00 95.06 81 LEU A O 1
ATOM 678 N N . PHE A 1 82 ? 2.779 6.837 5.210 1.00 95.50 82 PHE A N 1
ATOM 679 C CA . PHE A 1 82 ? 1.778 5.945 5.817 1.00 95.50 82 PHE A CA 1
ATOM 680 C C . PHE A 1 82 ? 2.339 5.037 6.914 1.00 95.50 82 PHE A C 1
ATOM 682 O O . PHE A 1 82 ? 1.613 4.633 7.815 1.00 95.50 82 PHE A O 1
ATOM 689 N N . VAL A 1 83 ? 3.618 4.678 6.846 1.00 95.94 83 VAL A N 1
ATOM 690 C CA . VAL A 1 83 ? 4.203 3.655 7.724 1.00 95.94 83 VAL A CA 1
ATOM 691 C C . VAL A 1 83 ? 5.066 4.267 8.817 1.00 95.94 83 VAL A C 1
ATOM 693 O O . VAL A 1 83 ? 5.010 3.797 9.951 1.00 95.94 83 VAL A O 1
ATOM 696 N N . GLU A 1 84 ? 5.878 5.270 8.481 1.00 95.62 84 GLU A N 1
ATOM 697 C CA . GLU A 1 84 ? 6.865 5.842 9.407 1.00 95.62 84 GLU A CA 1
ATOM 698 C C . GLU A 1 84 ? 6.333 7.085 10.149 1.00 95.62 84 GLU A C 1
ATOM 700 O O . GLU A 1 84 ? 6.910 7.476 11.164 1.00 95.62 84 GLU A O 1
ATOM 705 N N . THR A 1 85 ? 5.228 7.689 9.693 1.00 93.69 85 THR A N 1
ATOM 706 C CA . THR A 1 85 ? 4.554 8.785 10.406 1.00 93.69 85 THR A CA 1
ATOM 707 C C . THR A 1 85 ? 4.164 8.372 11.821 1.00 93.69 85 THR A C 1
ATOM 709 O O . THR A 1 85 ? 3.506 7.353 12.047 1.00 93.69 85 THR A O 1
ATOM 712 N N . THR A 1 86 ? 4.558 9.197 12.787 1.00 92.56 86 THR A N 1
ATOM 713 C CA . THR A 1 86 ? 4.258 8.981 14.201 1.00 92.56 86 THR A CA 1
ATOM 714 C C . THR A 1 86 ? 2.839 9.419 14.537 1.00 92.56 86 THR A C 1
ATOM 716 O O . THR A 1 86 ? 2.431 10.525 14.184 1.00 92.56 86 THR A O 1
ATOM 719 N N . MET A 1 87 ? 2.119 8.591 15.286 1.00 90.44 87 MET A N 1
ATOM 720 C CA . MET A 1 87 ? 0.836 8.947 15.895 1.00 90.44 87 MET A CA 1
ATOM 721 C C . MET A 1 87 ? 1.039 9.753 17.194 1.00 90.44 87 MET A C 1
ATOM 723 O O . MET A 1 87 ? 2.163 9.916 17.673 1.00 90.44 87 MET A O 1
ATOM 727 N N . GLU A 1 88 ? -0.050 10.208 17.826 1.00 85.69 88 GLU A N 1
ATOM 728 C CA . GLU A 1 88 ? -0.006 11.009 19.068 1.00 85.69 88 GLU A CA 1
ATOM 729 C C . GLU A 1 88 ? 0.750 10.327 20.227 1.00 85.69 88 GLU A C 1
ATOM 731 O O . GLU A 1 88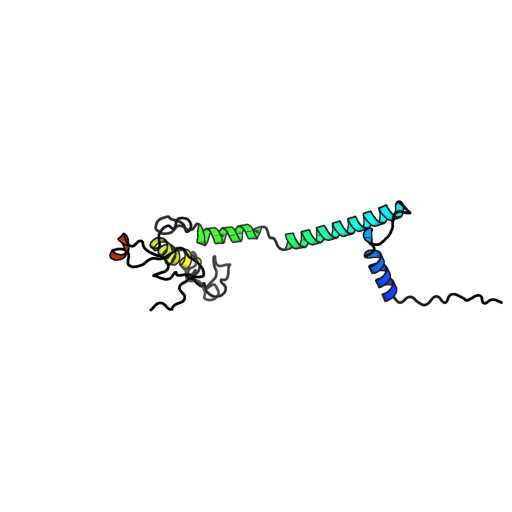 ? 1.378 10.989 21.052 1.00 85.69 88 GLU A O 1
ATOM 736 N N . ASN A 1 89 ? 0.741 8.992 20.282 1.00 86.88 89 ASN A N 1
ATOM 737 C CA . ASN A 1 89 ? 1.434 8.185 21.291 1.00 86.88 89 ASN A CA 1
ATOM 738 C C . ASN A 1 89 ? 2.919 7.945 20.957 1.00 86.88 89 ASN A C 1
ATOM 740 O O . ASN A 1 89 ? 3.581 7.211 21.685 1.00 86.88 89 ASN A O 1
ATOM 744 N N . ARG A 1 90 ? 3.442 8.569 19.890 1.00 87.75 90 ARG A N 1
ATOM 745 C CA . ARG A 1 90 ? 4.799 8.395 19.335 1.00 87.75 90 ARG A CA 1
ATOM 746 C C . ARG A 1 90 ? 5.087 7.018 18.731 1.00 87.75 90 ARG A C 1
ATOM 748 O O . ARG A 1 90 ? 6.232 6.758 18.369 1.00 87.75 90 ARG A O 1
ATOM 755 N N . ASN A 1 91 ? 4.072 6.173 18.579 1.00 91.19 91 ASN A N 1
ATOM 756 C CA . ASN A 1 91 ? 4.193 4.897 17.883 1.00 91.19 91 ASN A CA 1
ATOM 757 C C . ASN A 1 91 ? 3.974 5.101 16.378 1.00 91.19 91 ASN A C 1
ATOM 759 O O . ASN A 1 91 ? 3.264 6.021 15.958 1.00 91.19 91 ASN A O 1
ATOM 763 N N . THR A 1 92 ? 4.578 4.241 15.565 1.00 94.38 92 THR A N 1
ATOM 764 C CA . THR A 1 92 ? 4.362 4.202 14.111 1.00 94.38 92 THR A CA 1
ATOM 765 C C . THR A 1 92 ? 3.361 3.110 13.737 1.00 94.38 92 THR A C 1
ATOM 767 O O . THR A 1 92 ? 2.920 2.337 14.591 1.00 94.38 92 THR A O 1
ATOM 770 N N . PHE A 1 93 ? 3.009 2.993 12.453 1.00 95.25 93 PHE A N 1
ATOM 771 C CA . PHE A 1 93 ? 2.131 1.913 11.985 1.00 95.25 93 PHE A CA 1
ATOM 772 C C . PHE A 1 93 ? 2.676 0.515 12.329 1.00 95.25 93 PHE A C 1
ATOM 774 O O . PHE A 1 93 ? 1.909 -0.410 12.588 1.00 95.25 93 PHE A O 1
ATOM 781 N N . LYS A 1 94 ? 4.004 0.351 12.357 1.00 95.19 94 LYS A N 1
ATOM 782 C CA . LYS A 1 94 ? 4.645 -0.935 12.673 1.00 95.19 94 LYS A CA 1
ATOM 783 C C . LYS A 1 94 ? 4.535 -1.325 14.142 1.00 95.19 94 LYS A C 1
ATOM 785 O O . LYS A 1 94 ? 4.644 -2.505 14.456 1.00 95.19 94 LYS A O 1
ATOM 790 N N . ASP A 1 95 ? 4.338 -0.345 15.013 1.00 95.38 95 ASP A N 1
ATOM 791 C CA . ASP A 1 95 ? 4.35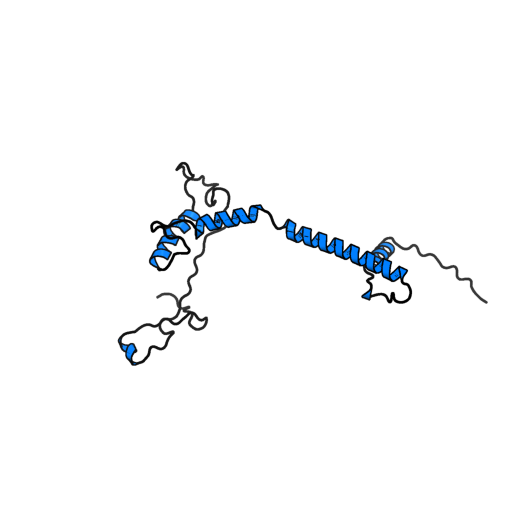3 -0.525 16.463 1.00 95.38 95 ASP A CA 1
ATOM 792 C C . ASP A 1 95 ? 2.937 -0.737 17.029 1.00 95.38 95 ASP A C 1
ATOM 794 O O . ASP A 1 95 ? 2.747 -0.738 18.243 1.00 95.38 95 ASP A O 1
ATOM 798 N N . ILE A 1 96 ? 1.926 -0.900 16.165 1.00 94.94 96 ILE A N 1
ATOM 799 C CA . ILE A 1 96 ? 0.540 -1.152 16.575 1.00 94.94 96 ILE A CA 1
ATOM 800 C C . ILE A 1 96 ? 0.438 -2.539 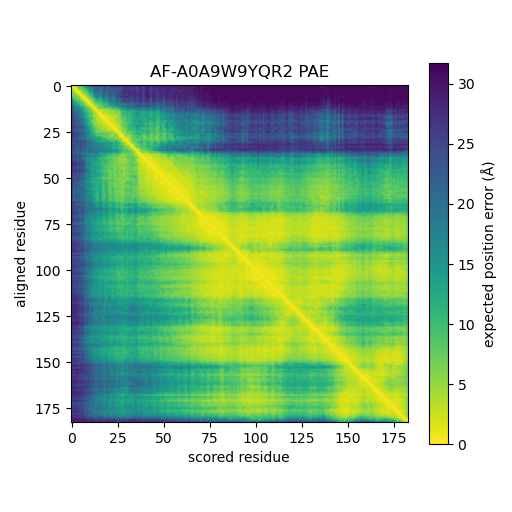17.208 1.00 94.94 96 ILE A C 1
ATOM 802 O O . ILE A 1 96 ? 0.693 -3.558 16.564 1.00 94.94 96 ILE A O 1
ATOM 806 N N . THR A 1 97 ? -0.018 -2.580 18.457 1.00 95.19 97 THR A N 1
ATOM 807 C CA . THR A 1 97 ? -0.204 -3.827 19.216 1.00 95.19 97 THR A CA 1
ATOM 808 C C . THR A 1 97 ? -1.646 -4.043 19.660 1.00 95.19 97 THR A C 1
ATOM 810 O O . THR A 1 97 ? -2.069 -5.182 19.855 1.00 95.19 97 THR A O 1
ATOM 813 N N . THR A 1 98 ? -2.427 -2.970 19.797 1.00 95.62 98 THR A N 1
ATOM 814 C CA . THR A 1 98 ? -3.808 -3.032 20.294 1.00 95.62 98 THR A CA 1
ATOM 815 C C . THR A 1 98 ? -4.830 -2.540 19.270 1.00 95.62 98 THR A C 1
ATOM 817 O O . THR A 1 98 ? -4.542 -1.718 18.403 1.00 95.62 98 THR A O 1
ATOM 820 N N . MET A 1 99 ? -6.084 -2.984 19.414 1.00 95.06 99 MET A N 1
ATOM 821 C CA . MET A 1 99 ? -7.195 -2.509 18.574 1.00 95.06 99 MET A CA 1
ATOM 822 C C . MET A 1 99 ? -7.425 -0.995 18.710 1.00 95.06 99 MET A C 1
ATOM 824 O O . MET A 1 99 ? -7.802 -0.328 17.752 1.00 95.06 99 MET A O 1
ATOM 828 N N . LYS A 1 100 ? -7.182 -0.431 19.900 1.00 94.94 100 LYS A N 1
ATOM 829 C CA . LYS A 1 100 ? -7.306 1.013 20.126 1.00 94.94 100 LYS A CA 1
ATOM 830 C C . LYS A 1 100 ? -6.281 1.794 19.299 1.00 94.94 100 LYS A C 1
ATOM 832 O O . LYS A 1 100 ? -6.638 2.794 18.687 1.00 94.94 100 LYS A O 1
ATOM 837 N N . GLU A 1 101 ? -5.038 1.322 19.260 1.00 94.50 101 GLU A N 1
ATOM 838 C CA . GLU A 1 101 ? -3.975 1.922 18.443 1.00 94.50 101 GLU A CA 1
ATOM 839 C C . GLU A 1 101 ? -4.272 1.807 16.947 1.00 94.50 101 GLU A C 1
ATOM 841 O O . GLU A 1 101 ? -4.015 2.750 16.206 1.00 94.50 101 GLU A O 1
ATOM 846 N N . PHE A 1 102 ? -4.889 0.706 16.503 1.00 94.69 102 PHE A N 1
ATOM 847 C CA . PHE A 1 102 ? -5.350 0.584 15.120 1.00 94.69 102 PHE A CA 1
ATOM 848 C C . PHE A 1 102 ? -6.344 1.695 14.747 1.00 94.69 102 PHE A C 1
ATOM 850 O O . PHE A 1 102 ? -6.146 2.377 13.746 1.00 94.69 102 PHE A O 1
ATOM 857 N N . TRP A 1 103 ? -7.372 1.930 15.569 1.00 94.62 103 TRP A N 1
ATOM 858 C CA . TRP A 1 103 ? -8.342 3.002 15.307 1.00 94.62 103 TRP A CA 1
ATOM 859 C C . TRP A 1 103 ? -7.728 4.403 15.384 1.00 94.62 103 TRP A C 1
ATOM 861 O O . TRP A 1 103 ? -8.119 5.303 14.640 1.00 94.62 103 TRP A O 1
ATOM 871 N N . MET A 1 104 ? -6.750 4.587 16.267 1.00 94.75 104 MET A N 1
ATOM 872 C CA . MET A 1 104 ? -5.983 5.825 16.375 1.00 94.75 104 MET A CA 1
ATOM 873 C C . MET A 1 104 ? -5.159 6.092 15.108 1.00 94.75 104 MET A C 1
ATOM 875 O O . MET A 1 104 ? -5.153 7.214 14.611 1.00 94.75 104 MET A O 1
ATOM 879 N N . TYR A 1 105 ? -4.540 5.062 14.527 1.00 95.31 105 TYR A N 1
ATOM 880 C CA . TYR A 1 105 ? -3.865 5.165 13.234 1.00 95.31 105 TYR A CA 1
ATOM 881 C C . TYR A 1 105 ? -4.832 5.507 12.095 1.00 95.31 105 TYR A C 1
ATOM 883 O O . TYR A 1 105 ? -4.555 6.402 11.294 1.00 95.31 105 TYR A O 1
ATOM 891 N N . THR A 1 106 ? -5.966 4.801 12.010 1.00 94.88 106 THR A N 1
ATOM 892 C CA . THR A 1 106 ? -6.911 4.983 10.898 1.00 94.88 106 THR A CA 1
ATOM 893 C C . THR A 1 106 ? -7.545 6.367 10.888 1.00 94.88 106 THR A C 1
ATOM 895 O O . THR A 1 106 ? -7.778 6.906 9.811 1.00 94.88 106 THR A O 1
ATOM 898 N N . ASN A 1 107 ? -7.827 6.924 12.070 1.00 94.19 107 ASN A N 1
ATOM 899 C CA . ASN A 1 107 ? -8.459 8.236 12.210 1.00 94.19 107 ASN A CA 1
ATOM 900 C C . ASN A 1 107 ? -7.462 9.401 12.214 1.00 94.19 107 ASN A C 1
ATOM 902 O O . ASN A 1 107 ? -7.894 10.530 12.035 1.00 94.19 107 ASN A O 1
ATOM 906 N N . GLY A 1 108 ? -6.173 9.140 12.445 1.00 93.94 108 GLY A N 1
ATOM 907 C CA . GLY A 1 108 ? -5.117 10.148 12.372 1.00 93.94 108 GLY A CA 1
ATOM 908 C C . GLY A 1 108 ? -4.300 9.984 11.089 1.00 93.94 108 GLY A C 1
ATOM 909 O O . GLY A 1 108 ? -4.818 10.273 10.009 1.00 93.94 108 GLY A O 1
ATOM 910 N N . PRO A 1 109 ? -3.063 9.444 11.154 1.00 94.88 109 PRO A N 1
ATOM 911 C CA . PRO A 1 109 ? -2.133 9.453 10.021 1.00 94.88 109 PRO A CA 1
ATOM 912 C C . PRO A 1 109 ? -2.674 8.897 8.701 1.00 94.88 109 PRO A C 1
ATOM 914 O O . PRO A 1 109 ? -2.301 9.386 7.638 1.00 94.88 109 PRO A O 1
ATOM 917 N N . LEU A 1 110 ? -3.539 7.878 8.732 1.00 94.81 110 LEU A N 1
ATOM 918 C CA . LEU A 1 110 ? -4.106 7.326 7.501 1.00 94.81 110 LEU A CA 1
ATOM 919 C C . LEU A 1 110 ? -5.103 8.288 6.840 1.00 94.81 110 LEU A C 1
ATOM 921 O O . LEU A 1 110 ? -5.072 8.444 5.620 1.00 94.81 110 LEU A O 1
ATOM 925 N N . ALA A 1 111 ? -5.997 8.891 7.627 1.00 93.75 111 ALA A N 1
ATOM 926 C CA . ALA A 1 111 ? -6.991 9.834 7.129 1.00 93.75 111 ALA A CA 1
ATOM 927 C C . ALA A 1 111 ? -6.312 11.119 6.644 1.00 93.75 111 ALA A C 1
ATOM 929 O O . ALA A 1 111 ? -6.515 11.508 5.493 1.00 93.75 111 ALA A O 1
ATOM 930 N N . ASP A 1 112 ? -5.428 11.682 7.470 1.00 92.31 112 ASP A N 1
ATOM 931 C CA . ASP A 1 112 ? -4.668 12.898 7.167 1.00 92.31 112 ASP A CA 1
ATOM 932 C C . ASP A 1 112 ? -3.722 12.689 5.974 1.00 92.31 112 ASP A C 1
ATOM 934 O O . ASP A 1 112 ? -3.549 13.564 5.130 1.00 92.31 112 ASP A O 1
ATOM 938 N N . GLY A 1 113 ? -3.136 11.493 5.851 1.00 92.69 113 GLY A N 1
ATOM 939 C CA . GLY A 1 113 ? -2.266 11.136 4.732 1.00 92.69 113 GLY A CA 1
ATOM 940 C C . GLY A 1 113 ? -3.006 10.973 3.401 1.00 92.69 113 GLY A C 1
ATOM 941 O O . GLY A 1 113 ? -2.412 11.215 2.349 1.00 92.69 113 GLY A O 1
ATOM 942 N N . LEU A 1 114 ? -4.284 10.577 3.422 1.00 93.19 114 LEU A N 1
ATOM 943 C CA . LEU A 1 114 ? -5.111 10.407 2.220 1.00 93.19 114 LEU A CA 1
ATOM 944 C C . LEU A 1 114 ? -5.820 11.699 1.801 1.00 93.19 114 LEU A C 1
ATOM 946 O O . LEU A 1 114 ? -5.935 11.963 0.605 1.00 93.19 114 LEU A O 1
ATOM 950 N N . TYR A 1 115 ? -6.312 12.494 2.748 1.00 91.12 115 TYR A N 1
ATOM 951 C CA . TYR A 1 115 ? -7.149 13.658 2.462 1.00 91.12 115 TYR A CA 1
ATOM 952 C C . TYR A 1 115 ? -6.462 14.948 2.906 1.00 91.12 115 TYR A C 1
ATOM 954 O O . TYR A 1 115 ? -6.584 15.388 4.043 1.00 91.12 115 TYR A O 1
ATOM 962 N N . TRP A 1 116 ? -5.744 15.566 1.969 1.00 90.50 116 TRP A N 1
ATOM 963 C CA . TRP A 1 116 ? -5.053 16.833 2.186 1.00 90.50 116 TRP A CA 1
ATOM 964 C C . TRP A 1 116 ? -6.003 17.986 1.849 1.00 90.50 116 TRP A C 1
ATOM 966 O O . TRP A 1 116 ? -6.267 18.257 0.679 1.00 90.50 116 TRP A O 1
ATOM 976 N N . GLU A 1 117 ? -6.543 18.643 2.874 1.00 88.44 117 GLU A N 1
ATOM 977 C CA . GLU A 1 117 ? -7.525 19.729 2.711 1.00 88.44 117 GLU A CA 1
ATOM 978 C C . GLU A 1 117 ? -6.894 21.128 2.742 1.00 88.44 117 GLU A C 1
ATOM 980 O O . GLU A 1 117 ? -7.492 22.096 2.268 1.00 88.44 117 GLU A O 1
ATOM 985 N N . GLN A 1 118 ? -5.675 21.244 3.276 1.00 89.12 118 GLN A N 1
ATOM 986 C CA . GLN A 1 118 ? -4.952 22.506 3.424 1.00 89.12 118 GLN A CA 1
ATOM 987 C C . GLN A 1 118 ? -3.537 22.402 2.847 1.00 89.12 118 GLN A C 1
ATOM 989 O O . GLN A 1 118 ? -2.863 21.376 2.961 1.00 89.12 118 GLN A O 1
ATOM 994 N N . TYR A 1 119 ? -3.079 23.483 2.221 1.00 87.94 119 TYR A N 1
ATOM 995 C CA . TYR A 1 119 ? -1.678 23.662 1.863 1.00 87.94 119 TYR A CA 1
ATOM 996 C C . TYR A 1 119 ? -0.830 23.918 3.118 1.00 87.94 119 TYR A C 1
ATOM 998 O O . TYR A 1 119 ? -1.333 24.205 4.200 1.00 87.94 119 TYR A O 1
ATOM 1006 N N . TYR A 1 120 ? 0.492 23.928 2.945 1.00 86.81 120 TYR A N 1
ATOM 1007 C CA . TYR A 1 120 ? 1.472 24.222 4.002 1.00 86.81 120 TYR A CA 1
ATOM 1008 C C . TYR A 1 120 ? 1.355 25.624 4.637 1.00 86.81 120 TYR A C 1
ATOM 1010 O O . TYR A 1 120 ? 2.073 25.926 5.585 1.00 86.81 120 TYR A O 1
ATOM 1018 N N . ASN A 1 121 ? 0.535 26.512 4.071 1.00 91.62 121 ASN A N 1
ATOM 1019 C CA . ASN A 1 121 ? 0.311 27.884 4.530 1.00 91.62 121 ASN A CA 1
ATOM 1020 C C . ASN A 1 121 ? -1.090 28.082 5.133 1.00 91.62 121 ASN A C 1
ATOM 1022 O O . ASN A 1 121 ? -1.599 29.205 5.108 1.00 91.62 121 ASN A O 1
ATOM 1026 N N . ASP A 1 122 ? -1.721 26.996 5.586 1.00 89.69 122 ASP A N 1
ATOM 1027 C CA . ASP A 1 122 ? -3.056 26.965 6.195 1.00 89.69 122 ASP A CA 1
ATOM 1028 C C . ASP A 1 122 ? -4.175 27.503 5.284 1.00 89.69 122 ASP A C 1
ATOM 1030 O O . ASP A 1 122 ? -5.268 27.851 5.736 1.00 89.69 122 ASP A O 1
ATOM 1034 N N . LYS A 1 123 ? -3.921 27.592 3.972 1.00 91.31 123 LYS A N 1
ATOM 1035 C CA . LYS A 1 123 ? -4.959 27.887 2.983 1.00 91.31 123 LYS A CA 1
ATOM 1036 C C . LYS A 1 123 ? -5.588 26.593 2.510 1.00 91.31 123 LYS A C 1
ATOM 1038 O O . LYS A 1 123 ? -4.880 25.637 2.213 1.00 91.31 123 LYS A O 1
ATOM 1043 N N . ASN A 1 124 ? -6.905 26.606 2.360 1.00 91.31 124 ASN A N 1
ATOM 1044 C CA . ASN A 1 124 ? -7.626 25.478 1.789 1.00 91.31 124 ASN A CA 1
ATOM 1045 C C . ASN A 1 124 ? -7.144 25.188 0.363 1.00 91.31 124 ASN A C 1
ATOM 1047 O O . ASN A 1 124 ? -6.872 26.111 -0.415 1.00 91.31 124 ASN A O 1
ATOM 1051 N N . VAL A 1 125 ? -7.054 23.901 0.046 1.00 89.62 125 VAL A N 1
ATOM 1052 C CA . VAL A 1 125 ? -6.724 23.397 -1.287 1.00 89.62 125 VAL A CA 1
ATOM 1053 C C . VAL A 1 125 ? -7.849 23.755 -2.261 1.00 89.62 125 VAL A C 1
ATOM 1055 O O . VAL A 1 125 ? -9.022 23.782 -1.886 1.00 89.62 125 VAL A O 1
ATOM 1058 N N . SER A 1 126 ? -7.490 24.098 -3.500 1.00 89.62 126 SER A N 1
ATOM 1059 C CA . SER A 1 126 ? -8.477 24.385 -4.546 1.00 89.62 126 SER A CA 1
ATOM 1060 C C . SER A 1 126 ? -9.251 23.120 -4.938 1.00 89.62 126 SER A C 1
ATOM 1062 O O . SER A 1 126 ? -8.728 22.015 -4.818 1.00 89.62 126 SER A O 1
ATOM 1064 N N . ASP A 1 127 ? -10.470 23.262 -5.470 1.00 85.81 127 ASP A N 1
ATOM 1065 C CA . ASP A 1 127 ? -11.272 22.102 -5.897 1.00 85.81 127 ASP A CA 1
ATOM 1066 C C . ASP A 1 127 ? -10.569 21.237 -6.965 1.00 85.81 127 ASP A C 1
ATOM 1068 O O . ASP A 1 127 ? -10.841 20.041 -7.082 1.00 85.81 127 ASP A O 1
ATOM 1072 N N . GLU A 1 128 ? -9.654 21.830 -7.737 1.00 84.69 128 GLU A N 1
ATOM 1073 C CA . GLU A 1 128 ? -8.871 21.150 -8.776 1.00 84.69 128 GLU A CA 1
ATOM 1074 C C . GLU A 1 128 ? -7.763 20.261 -8.192 1.00 84.69 128 GLU A C 1
ATOM 1076 O O . GLU A 1 128 ? -7.493 19.182 -8.729 1.00 84.69 128 GLU A O 1
ATOM 1081 N N . ASP A 1 129 ? -7.179 20.689 -7.071 1.00 84.06 129 ASP A N 1
ATOM 1082 C CA . ASP A 1 129 ? -6.074 20.021 -6.375 1.00 84.06 129 ASP A CA 1
ATOM 1083 C C . ASP A 1 129 ? -6.561 19.090 -5.245 1.00 84.06 129 ASP A C 1
ATOM 1085 O O . ASP A 1 129 ? -5.761 18.417 -4.585 1.00 84.06 129 ASP A O 1
ATOM 1089 N N . LEU A 1 130 ? -7.876 19.003 -5.016 1.00 86.81 130 LEU A N 1
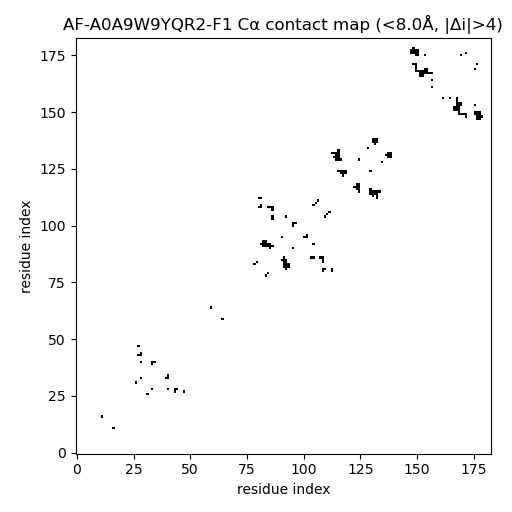ATOM 1090 C CA . LEU A 1 130 ? -8.458 18.064 -4.058 1.00 86.81 130 LEU A CA 1
ATOM 1091 C C . LEU A 1 130 ? -8.163 16.609 -4.455 1.00 86.81 130 LEU A C 1
ATOM 1093 O O . LEU A 1 130 ? -8.344 16.181 -5.599 1.00 86.81 130 LEU A O 1
ATOM 1097 N N . GLY A 1 131 ? -7.752 15.810 -3.469 1.00 86.00 131 GLY A N 1
ATOM 1098 C CA . GLY A 1 131 ? -7.428 14.393 -3.664 1.00 86.00 131 GLY A CA 1
ATOM 1099 C C . GLY A 1 131 ? -6.030 14.138 -4.231 1.00 86.00 131 GLY A C 1
ATOM 1100 O O . GLY A 1 131 ? -5.762 13.029 -4.703 1.00 86.00 131 GLY A O 1
ATOM 1101 N N . PHE A 1 132 ? -5.142 15.134 -4.191 1.00 91.31 132 PHE A N 1
ATOM 1102 C CA . PHE A 1 132 ? -3.721 14.958 -4.464 1.00 91.31 132 PHE A CA 1
ATOM 1103 C C . PHE A 1 132 ? -2.927 14.752 -3.167 1.00 91.31 132 PHE A C 1
ATOM 1105 O O . PHE A 1 132 ? -2.937 15.590 -2.272 1.00 91.31 132 PHE A O 1
ATOM 1112 N N . ILE A 1 133 ? -2.176 13.655 -3.093 1.00 92.00 133 ILE A N 1
ATOM 1113 C CA . ILE A 1 133 ? -1.184 13.403 -2.044 1.00 92.00 133 ILE A CA 1
ATOM 1114 C C . ILE A 1 133 ? 0.090 14.171 -2.402 1.00 92.00 133 ILE A C 1
ATOM 1116 O O . ILE A 1 133 ? 0.580 14.076 -3.535 1.00 92.00 133 ILE A O 1
ATOM 1120 N N . TYR A 1 134 ? 0.640 14.918 -1.440 1.00 89.88 134 TYR A N 1
ATOM 1121 C CA . TYR A 1 134 ? 1.779 15.823 -1.651 1.00 89.88 134 TYR A CA 1
ATOM 1122 C C . TYR A 1 134 ? 1.561 16.847 -2.778 1.00 89.88 134 TYR A C 1
ATOM 1124 O O . TYR A 1 134 ? 2.527 17.309 -3.375 1.00 89.88 134 TYR A O 1
ATOM 1132 N N . PHE A 1 135 ? 0.307 17.183 -3.101 1.00 87.25 135 PHE A N 1
ATOM 1133 C CA . PHE A 1 135 ? -0.054 18.117 -4.181 1.00 87.25 135 PHE A CA 1
ATOM 1134 C C . PHE A 1 135 ? 0.400 17.697 -5.596 1.00 87.25 135 PHE A C 1
ATOM 1136 O O . PHE A 1 135 ? 0.275 18.469 -6.539 1.00 87.25 135 PHE A O 1
ATOM 1143 N N . GLU A 1 136 ? 0.892 16.466 -5.769 1.00 88.69 136 GLU A N 1
ATOM 1144 C CA . GLU A 1 136 ? 1.394 15.955 -7.056 1.00 88.69 136 GLU A CA 1
ATOM 1145 C C . GLU A 1 136 ? 0.737 14.627 -7.458 1.00 88.69 136 GLU A C 1
ATOM 1147 O O . GLU A 1 136 ? 0.554 14.346 -8.644 1.00 88.69 136 GLU A O 1
ATOM 1152 N N . ASN A 1 137 ? 0.327 13.804 -6.486 1.00 91.62 137 ASN A N 1
ATOM 1153 C CA . ASN A 1 137 ? -0.123 12.435 -6.736 1.00 91.62 137 ASN A CA 1
ATOM 1154 C C . ASN A 1 137 ? -1.632 12.282 -6.581 1.00 91.62 137 ASN A C 1
ATOM 1156 O O . ASN A 1 137 ? -2.144 12.229 -5.467 1.00 91.62 137 ASN A O 1
ATOM 1160 N N . LYS A 1 138 ? -2.349 12.139 -7.695 1.00 91.56 138 LYS A N 1
ATOM 1161 C CA . LYS A 1 138 ? -3.809 12.010 -7.685 1.00 91.56 138 LYS A CA 1
ATOM 1162 C C . LYS A 1 138 ? -4.280 10.643 -7.182 1.00 91.56 138 LYS A C 1
ATOM 1164 O O . LYS A 1 138 ? -3.921 9.607 -7.744 1.00 91.56 138 LYS A O 1
ATOM 1169 N N . ILE A 1 139 ? -5.160 10.644 -6.185 1.00 91.88 139 ILE A N 1
ATOM 1170 C CA . ILE A 1 139 ? -5.851 9.441 -5.718 1.00 91.88 139 ILE A CA 1
ATOM 1171 C C . ILE A 1 139 ? -6.915 9.033 -6.738 1.00 91.88 139 ILE A C 1
ATOM 1173 O O . ILE A 1 139 ? -7.689 9.850 -7.239 1.00 91.88 139 ILE A O 1
ATOM 1177 N N . LEU A 1 140 ? -6.975 7.735 -7.030 1.00 93.00 140 LEU A N 1
ATOM 1178 C CA . LEU A 1 140 ? -7.985 7.157 -7.908 1.00 93.00 140 LEU A CA 1
ATOM 1179 C C . LEU A 1 140 ? -9.076 6.475 -7.080 1.00 93.00 140 LEU A C 1
ATOM 1181 O O . LEU A 1 140 ? -8.831 5.488 -6.389 1.00 93.00 140 LEU A O 1
ATOM 1185 N N . GLY A 1 141 ? -10.305 6.977 -7.194 1.00 91.88 141 GLY A N 1
ATOM 1186 C CA . GLY A 1 141 ? -11.456 6.409 -6.501 1.00 91.88 141 GLY A CA 1
ATOM 1187 C C . GLY A 1 141 ? -11.433 6.687 -4.999 1.00 91.88 141 GLY A C 1
ATOM 1188 O O . GLY A 1 141 ? -11.157 7.803 -4.572 1.00 91.88 141 GLY A O 1
ATOM 1189 N N . ARG A 1 142 ? -11.805 5.684 -4.199 1.00 91.88 142 ARG A N 1
ATOM 1190 C CA . ARG A 1 142 ? -11.911 5.789 -2.738 1.00 91.88 142 ARG A CA 1
ATOM 1191 C C . ARG A 1 142 ? -11.301 4.556 -2.071 1.00 91.88 142 ARG A C 1
ATOM 1193 O O . ARG A 1 142 ? -11.436 3.458 -2.625 1.00 91.88 142 ARG A O 1
ATOM 1200 N N . PRO A 1 143 ? -10.679 4.703 -0.890 1.00 93.44 143 PRO A N 1
ATOM 1201 C CA . PRO A 1 143 ? -10.168 3.569 -0.133 1.00 93.44 143 PRO A CA 1
ATOM 1202 C C . PRO A 1 143 ? -11.311 2.629 0.276 1.00 93.44 143 PRO A C 1
ATOM 1204 O O . PRO A 1 143 ? -12.424 3.064 0.579 1.00 93.44 143 PRO A O 1
ATOM 1207 N N . ARG A 1 144 ? -11.033 1.322 0.292 1.00 95.44 144 ARG A N 1
ATOM 1208 C CA . ARG A 1 144 ? -11.970 0.279 0.726 1.00 95.44 144 ARG A CA 1
ATOM 1209 C C . ARG A 1 144 ? -11.335 -0.535 1.844 1.00 95.44 144 ARG A C 1
ATOM 1211 O O . ARG A 1 144 ? -10.326 -1.197 1.621 1.00 95.44 144 ARG A O 1
ATOM 1218 N N . ILE A 1 145 ? -11.971 -0.538 3.011 1.00 94.44 145 ILE A N 1
ATOM 1219 C CA . ILE A 1 145 ? -11.588 -1.399 4.132 1.00 94.44 145 ILE A CA 1
ATOM 1220 C C . ILE A 1 145 ? -12.314 -2.739 3.983 1.00 94.44 145 ILE A C 1
ATOM 1222 O O . ILE A 1 145 ? -13.506 -2.780 3.676 1.00 94.44 145 ILE A O 1
ATOM 1226 N N . ARG A 1 146 ? -11.587 -3.841 4.181 1.00 94.38 146 ARG A N 1
ATOM 1227 C CA . ARG A 1 146 ? -12.129 -5.203 4.220 1.00 94.38 146 ARG A CA 1
ATOM 1228 C C . ARG A 1 146 ? -11.769 -5.834 5.561 1.00 94.38 146 ARG A C 1
ATOM 1230 O O . ARG A 1 146 ? -10.611 -5.792 5.958 1.00 94.38 146 ARG A O 1
ATOM 1237 N N . GLN A 1 147 ? -12.748 -6.464 6.204 1.00 93.62 147 GLN A N 1
ATOM 1238 C CA . GLN A 1 147 ? -12.580 -7.210 7.449 1.00 93.62 147 GLN A CA 1
ATOM 1239 C C . GLN A 1 147 ? -12.955 -8.679 7.227 1.00 93.62 147 GLN A C 1
ATOM 1241 O O . GLN A 1 147 ? -13.872 -8.976 6.463 1.00 93.62 147 GLN A O 1
ATOM 1246 N N . LEU A 1 148 ? -12.237 -9.587 7.887 1.00 93.44 148 LEU A N 1
ATOM 1247 C CA . LEU A 1 148 ? -12.578 -11.007 7.977 1.00 93.44 148 LEU A CA 1
ATOM 1248 C C . LEU A 1 148 ? -12.976 -11.328 9.416 1.00 93.44 148 LEU A C 1
ATOM 1250 O O . LEU A 1 148 ? -12.438 -10.738 10.356 1.00 93.44 148 LEU A O 1
ATOM 1254 N N . ARG A 1 149 ? -13.927 -12.245 9.579 1.00 93.44 149 ARG A N 1
ATOM 1255 C CA . ARG A 1 149 ? -14.466 -12.662 10.876 1.00 93.44 149 ARG A CA 1
ATOM 1256 C C . ARG A 1 149 ? -14.565 -14.183 10.927 1.00 93.44 149 ARG A C 1
ATOM 1258 O O . ARG A 1 149 ? -14.622 -14.848 9.893 1.00 93.44 149 ARG A O 1
ATOM 1265 N N . VAL A 1 150 ? -14.551 -14.720 12.138 1.00 94.69 150 VAL A N 1
ATOM 1266 C CA . VAL A 1 150 ? -14.657 -16.155 12.424 1.00 94.69 150 VAL A CA 1
ATOM 1267 C C . VAL A 1 150 ? -15.903 -16.376 13.273 1.00 94.69 150 VAL A C 1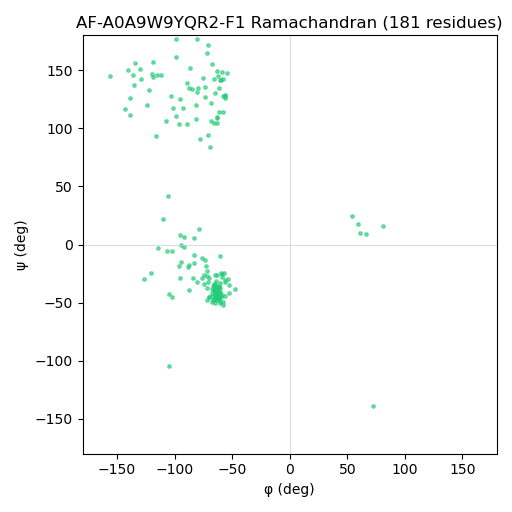
ATOM 1269 O O . VAL A 1 150 ? -16.272 -15.504 14.061 1.00 94.69 150 VAL A O 1
ATOM 1272 N N . LYS A 1 151 ? -16.558 -17.525 13.093 1.00 91.88 151 LYS A N 1
ATOM 1273 C CA . LYS A 1 151 ? -17.778 -17.886 13.825 1.00 91.88 151 LYS A CA 1
ATOM 1274 C C . LYS A 1 151 ? -17.530 -18.013 15.333 1.00 91.88 151 LYS A C 1
ATOM 1276 O O . LYS A 1 151 ? -16.449 -18.426 15.753 1.00 91.88 151 LYS A O 1
ATOM 1281 N N . ASN A 1 152 ? -18.563 -17.710 16.119 1.00 89.25 152 ASN A N 1
ATOM 1282 C CA . ASN A 1 152 ? -18.532 -17.731 17.586 1.00 89.25 152 ASN A CA 1
ATOM 1283 C C . ASN A 1 152 ? -18.256 -19.126 18.182 1.00 89.25 152 ASN A C 1
ATOM 1285 O O . ASN A 1 152 ? -17.516 -19.247 19.146 1.00 89.25 152 ASN A O 1
ATOM 1289 N N . ASP A 1 153 ? -18.777 -20.184 17.557 1.00 86.62 153 ASP A N 1
ATOM 1290 C CA . ASP A 1 153 ? -18.607 -21.574 18.013 1.00 86.62 153 ASP A CA 1
ATOM 1291 C C . ASP A 1 153 ? -17.620 -22.337 17.121 1.00 86.62 153 ASP A C 1
ATOM 1293 O O . ASP A 1 153 ? -17.854 -23.467 16.689 1.00 86.62 153 ASP A O 1
ATOM 1297 N N . SER A 1 154 ? -16.526 -21.679 16.743 1.00 90.56 154 SER A N 1
ATOM 1298 C CA . SER A 1 154 ? -15.549 -22.252 15.806 1.00 90.56 154 SER A CA 1
ATOM 1299 C C . SER A 1 154 ? -14.530 -23.173 16.476 1.00 90.56 154 SER A C 1
ATOM 1301 O O . SER A 1 154 ? -13.761 -23.840 15.781 1.00 90.56 154 SER A O 1
ATOM 1303 N N . CYS A 1 155 ? -14.516 -23.218 17.807 1.00 90.06 155 CYS A N 1
ATOM 1304 C CA . CYS A 1 155 ? -13.612 -24.028 18.607 1.00 90.06 155 CYS A CA 1
ATOM 1305 C C . CYS A 1 155 ? -14.391 -24.836 19.655 1.00 90.06 155 CYS A C 1
ATOM 1307 O O . CYS A 1 155 ? -15.436 -24.398 20.131 1.00 90.06 155 CYS A O 1
ATOM 1309 N N . ASP A 1 156 ? -13.856 -25.999 20.030 1.00 91.25 156 ASP A N 1
ATOM 1310 C CA . ASP A 1 156 ? -14.394 -26.800 21.130 1.00 91.25 156 ASP A CA 1
ATOM 1311 C C . ASP A 1 156 ? -13.686 -26.435 22.441 1.00 91.25 156 ASP A C 1
ATOM 1313 O O . ASP A 1 156 ? -12.466 -26.578 22.576 1.00 91.25 156 ASP A O 1
ATOM 1317 N N . VAL A 1 157 ? -14.456 -25.922 23.398 1.00 92.94 157 VAL A N 1
ATOM 1318 C CA . VAL A 1 157 ? -13.976 -25.567 24.737 1.00 92.94 157 VAL A CA 1
ATOM 1319 C C . VAL A 1 157 ? -14.007 -26.818 25.609 1.00 92.94 157 VAL A C 1
ATOM 1321 O O . VAL A 1 157 ? -15.015 -27.513 25.654 1.00 92.94 157 VAL A O 1
ATOM 1324 N N . HIS A 1 158 ? -12.933 -27.087 26.355 1.00 93.88 158 HIS A N 1
ATOM 1325 C CA . HIS A 1 158 ? -12.882 -28.234 27.268 1.00 93.88 158 HIS A CA 1
ATOM 1326 C C . HIS A 1 158 ? -14.012 -28.187 28.314 1.00 93.88 158 HIS A C 1
ATOM 1328 O O . HIS A 1 158 ? -14.332 -27.114 28.831 1.00 93.88 158 HIS A O 1
ATOM 1334 N N . ASP A 1 159 ? -14.583 -29.349 28.652 1.00 93.50 159 ASP A N 1
ATOM 1335 C CA . ASP A 1 159 ? -15.813 -29.473 29.453 1.00 93.50 159 ASP A CA 1
ATOM 1336 C C . ASP A 1 159 ? -15.768 -28.700 30.778 1.00 93.50 159 ASP A C 1
ATOM 1338 O O . ASP A 1 159 ? -16.718 -27.991 31.115 1.00 93.50 159 ASP A O 1
ATOM 1342 N N . ASP A 1 160 ? -14.631 -28.747 31.474 1.00 95.25 160 ASP A N 1
ATOM 1343 C CA . ASP A 1 160 ? -14.416 -28.032 32.740 1.00 95.25 160 ASP A CA 1
ATOM 1344 C C . ASP A 1 160 ? -14.594 -26.505 32.629 1.00 95.25 160 ASP A C 1
ATOM 1346 O O . ASP A 1 160 ? -14.976 -25.848 33.599 1.00 95.25 160 ASP A O 1
ATOM 1350 N N . PHE A 1 161 ? -14.347 -25.922 31.451 1.00 94.31 161 PHE A N 1
ATOM 1351 C CA . PHE A 1 161 ? -14.393 -24.474 31.222 1.00 94.31 161 PHE A CA 1
ATOM 1352 C C . PHE A 1 161 ? -15.664 -23.995 30.517 1.00 94.31 161 PHE A C 1
ATOM 1354 O O . PHE A 1 161 ? -15.874 -22.782 30.426 1.00 94.31 161 PHE A O 1
ATOM 1361 N N . LYS A 1 162 ? -16.550 -24.901 30.081 1.00 90.69 162 LYS A N 1
ATOM 1362 C CA . LYS A 1 162 ? -17.797 -24.552 29.368 1.00 90.69 162 LYS A CA 1
ATOM 1363 C C . LYS A 1 162 ? -18.740 -23.661 30.180 1.00 90.69 162 LYS A C 1
ATOM 1365 O O . LYS A 1 162 ? -19.548 -22.934 29.614 1.00 90.69 162 LYS A O 1
ATOM 1370 N N . THR A 1 163 ? -18.651 -23.696 31.511 1.00 93.00 163 THR A N 1
ATOM 1371 C CA . THR A 1 163 ? -19.466 -22.835 32.387 1.00 93.00 163 THR A CA 1
ATOM 1372 C C . THR A 1 163 ? -18.994 -21.378 32.403 1.00 93.00 163 THR A C 1
ATOM 1374 O O . THR A 1 163 ? -19.799 -20.479 32.651 1.00 93.00 163 THR A O 1
ATOM 1377 N N . VAL A 1 164 ? -17.709 -21.134 32.123 1.00 94.38 164 VAL A N 1
ATOM 1378 C CA . VAL A 1 164 ? -17.070 -19.810 32.190 1.00 94.38 164 VAL A CA 1
ATOM 1379 C C . VAL A 1 164 ? -16.893 -19.208 30.797 1.00 94.38 164 VAL A C 1
ATOM 1381 O O . VAL A 1 164 ? -17.197 -18.034 30.588 1.00 94.38 164 VAL A O 1
ATOM 1384 N N . ILE A 1 165 ? -16.420 -20.003 29.837 1.00 91.75 165 ILE A N 1
ATOM 1385 C CA . ILE A 1 165 ? -16.149 -19.574 28.464 1.00 91.75 165 ILE A CA 1
ATOM 1386 C C . ILE A 1 165 ? -17.363 -19.929 27.606 1.00 91.75 165 ILE A C 1
ATOM 1388 O O . ILE A 1 165 ? -17.573 -21.090 27.267 1.00 91.75 165 ILE A O 1
ATOM 1392 N N . LYS A 1 166 ? -18.169 -18.916 27.279 1.00 89.81 166 LYS A N 1
ATOM 1393 C CA . LYS A 1 166 ? -19.399 -19.073 26.484 1.00 89.81 166 LYS A CA 1
ATOM 1394 C C . LYS A 1 166 ? -19.182 -18.973 24.975 1.00 89.81 166 LYS A C 1
ATOM 1396 O O . LYS A 1 166 ? -20.047 -19.391 24.225 1.00 89.81 166 LYS A O 1
ATOM 1401 N N . GLU A 1 167 ? -18.067 -18.379 24.565 1.00 91.19 167 GLU A N 1
ATOM 1402 C CA . GLU A 1 167 ? -17.762 -18.008 23.184 1.00 91.19 167 GLU A CA 1
ATOM 1403 C C . GLU A 1 167 ? -16.326 -18.405 22.861 1.00 91.19 167 GLU A C 1
ATOM 1405 O O . GLU A 1 167 ? -15.434 -18.181 23.690 1.00 91.19 167 GLU A O 1
ATOM 1410 N N . CYS A 1 168 ? -16.081 -18.971 21.676 1.00 91.75 168 CYS A N 1
ATOM 1411 C CA . CYS A 1 168 ? -14.734 -19.353 21.272 1.00 91.75 168 CYS A CA 1
ATOM 1412 C C . CYS A 1 168 ? -14.423 -19.143 19.787 1.00 91.75 168 CYS A C 1
ATOM 1414 O O . CYS A 1 168 ? -14.894 -19.845 18.891 1.00 91.75 168 CYS A O 1
ATOM 1416 N N . TYR A 1 169 ? -13.466 -18.254 19.545 1.00 94.44 169 TYR A N 1
ATOM 1417 C CA . TYR A 1 169 ? -12.983 -17.933 18.212 1.00 94.44 169 TYR A CA 1
ATOM 1418 C C . TYR A 1 169 ? -11.690 -18.700 17.913 1.00 94.44 169 TYR A C 1
ATOM 1420 O O . TYR A 1 169 ? -10.634 -18.428 18.487 1.00 94.44 169 TYR A O 1
ATOM 1428 N N . ALA A 1 170 ? -11.772 -19.665 17.004 1.00 93.69 170 ALA A N 1
ATOM 1429 C CA . ALA A 1 170 ? -10.634 -20.411 16.494 1.00 93.69 170 ALA A CA 1
ATOM 1430 C C . ALA A 1 170 ? -9.759 -19.550 15.557 1.00 93.69 170 ALA A C 1
ATOM 1432 O O . ALA A 1 170 ? -10.198 -18.506 15.060 1.00 93.69 170 ALA A O 1
ATOM 1433 N N . PRO A 1 171 ? -8.523 -19.992 15.254 1.00 95.00 171 PRO A N 1
ATOM 1434 C CA . PRO A 1 171 ? -7.723 -19.387 14.199 1.00 95.00 171 PRO A CA 1
ATOM 1435 C C . PRO A 1 171 ? -8.476 -19.357 12.866 1.00 95.00 171 PRO A C 1
ATOM 1437 O O . PRO A 1 171 ? -9.253 -20.260 12.543 1.00 95.00 171 PRO A O 1
ATOM 1440 N N . TYR A 1 172 ? -8.214 -18.324 12.067 1.00 94.94 172 TYR A N 1
ATOM 1441 C CA . TYR A 1 172 ? -8.873 -18.166 10.778 1.00 94.94 172 TYR A CA 1
ATOM 1442 C C . TYR A 1 172 ? -8.635 -19.380 9.868 1.00 94.94 172 TYR A C 1
ATOM 1444 O O . TYR A 1 172 ? -7.499 -19.767 9.591 1.00 94.94 172 TYR A O 1
ATOM 1452 N N . SER A 1 173 ? -9.730 -19.932 9.349 1.00 94.25 173 SER A N 1
ATOM 1453 C CA . SER A 1 173 ? -9.731 -20.901 8.258 1.00 94.25 173 SER A CA 1
ATOM 1454 C C . SER A 1 173 ? -10.908 -20.608 7.323 1.00 94.25 173 SER A C 1
ATOM 1456 O O . SER A 1 173 ? -11.947 -20.139 7.793 1.00 94.25 173 SER A O 1
ATOM 1458 N N . PRO A 1 174 ? -10.807 -20.913 6.015 1.00 93.69 174 PRO A N 1
ATOM 1459 C CA . PRO A 1 174 ? -11.910 -20.684 5.075 1.00 93.69 174 PRO A CA 1
ATOM 1460 C C . PRO A 1 174 ? -13.217 -21.399 5.458 1.00 93.69 174 PRO A C 1
ATOM 1462 O O . PRO A 1 174 ? -14.297 -20.981 5.054 1.00 93.69 174 PRO A O 1
ATOM 1465 N N . THR A 1 175 ? -13.127 -22.486 6.227 1.00 92.31 175 THR A N 1
ATOM 1466 C CA . THR A 1 175 ? -14.270 -23.258 6.734 1.00 92.31 175 THR A CA 1
ATOM 1467 C C . THR A 1 175 ? -14.917 -22.634 7.968 1.00 92.31 175 THR A C 1
ATOM 1469 O O . THR A 1 175 ? -16.128 -22.759 8.144 1.00 92.31 175 THR A O 1
ATOM 1472 N N . ALA A 1 176 ? -14.128 -21.966 8.814 1.00 92.19 176 ALA A N 1
ATOM 1473 C CA . ALA A 1 176 ? -14.601 -21.293 10.025 1.00 92.19 176 ALA A CA 1
ATOM 1474 C C . ALA A 1 176 ? -14.960 -19.812 9.795 1.00 92.19 176 ALA A C 1
ATOM 1476 O O . ALA A 1 176 ? -15.403 -19.141 10.728 1.00 92.19 176 ALA A O 1
ATOM 1477 N N . GLU A 1 177 ? -14.768 -19.300 8.573 1.00 93.88 177 GLU A N 1
ATOM 1478 C CA . GLU A 1 177 ? -15.122 -17.933 8.189 1.00 93.88 177 GLU A CA 1
ATOM 1479 C C . GLU A 1 177 ? -16.611 -17.667 8.449 1.00 93.88 177 GLU A C 1
ATOM 1481 O O . GLU A 1 177 ? -17.490 -18.421 8.013 1.00 93.88 177 GLU A O 1
ATOM 1486 N N . ASP A 1 178 ? -16.878 -16.579 9.165 1.00 93.50 178 ASP A N 1
ATOM 1487 C CA . ASP A 1 178 ? -18.226 -16.076 9.374 1.00 93.50 178 ASP A CA 1
ATOM 1488 C C . ASP A 1 178 ? -18.662 -15.262 8.151 1.00 93.50 178 ASP A C 1
ATOM 1490 O O . ASP A 1 178 ? -18.019 -14.276 7.778 1.00 93.50 178 ASP A O 1
ATOM 1494 N N . LYS A 1 179 ? -19.743 -15.710 7.512 1.00 92.19 179 LYS A N 1
ATOM 1495 C CA . LYS A 1 179 ? -20.349 -15.077 6.331 1.00 92.19 179 LYS A CA 1
ATOM 1496 C C . LYS A 1 179 ? -21.742 -14.545 6.625 1.00 92.19 179 LYS A C 1
ATOM 1498 O O . LYS A 1 179 ? -22.362 -13.964 5.732 1.00 92.19 179 LYS A O 1
ATOM 1503 N N . ASP A 1 180 ? -22.228 -14.768 7.838 1.00 89.75 180 ASP A N 1
ATOM 1504 C CA . ASP A 1 180 ? -23.551 -14.336 8.223 1.00 89.75 180 ASP A CA 1
ATOM 1505 C C . ASP A 1 180 ? -23.528 -12.815 8.456 1.00 89.75 180 ASP A C 1
ATOM 1507 O O . ASP A 1 180 ? -22.514 -12.249 8.895 1.00 89.75 180 ASP A O 1
ATOM 1511 N N . PRO A 1 181 ? -24.610 -12.103 8.092 1.00 87.62 181 PRO A N 1
ATOM 1512 C CA . PRO A 1 181 ? -24.702 -10.678 8.362 1.00 87.62 181 PRO A CA 1
ATOM 1513 C C . PRO A 1 181 ? -24.634 -10.444 9.873 1.00 87.62 181 PRO A C 1
ATOM 1515 O O . PRO A 1 181 ? -25.196 -11.205 10.657 1.00 87.62 181 PRO A O 1
ATOM 1518 N N . LEU A 1 182 ? -23.947 -9.374 10.276 1.00 78.56 182 LEU A N 1
ATOM 1519 C CA . LEU A 1 182 ? -23.963 -8.920 11.664 1.00 78.56 182 LEU A CA 1
ATOM 1520 C C . LEU A 1 182 ? -25.412 -8.553 12.021 1.00 78.56 182 LEU A C 1
ATOM 1522 O O . LEU A 1 182 ? -25.973 -7.645 11.405 1.00 78.56 182 LEU A O 1
ATOM 1526 N N . ALA A 1 183 ? -26.007 -9.318 12.938 1.00 57.06 183 ALA A N 1
ATOM 1527 C CA . ALA A 1 183 ? -27.321 -9.051 13.516 1.00 57.06 183 ALA A CA 1
ATOM 1528 C C . ALA A 1 183 ? -27.250 -7.933 14.563 1.00 57.06 183 ALA A C 1
ATOM 1530 O O . ALA A 1 183 ? -26.197 -7.824 15.236 1.00 57.06 183 ALA A O 1
#

Secondary structure (DSSP, 8-state):
-------------HHHHHHHHHHHHT--GGGS-GGG-HHHHHHHHHHHHHHHHHHHHHHHHHHHHT--THHHHHHHHHHIIIII---TTS--GGG--SHHHHHHHHHTHHHHHH---B-TTSPBPPTTTTTEETTTEEPPS--------B-TB-SPPPGGGTTT---B-PPP-TTTB--S---

Mean predicted aligned error: 11.59 Å

Organism: NCBI:txid174260